Protein AF-A0AAV0Z8S4-F1 (afdb_monomer)

Mean predicted aligned error: 21.55 Å

InterPro domains:
  IPR044759 RF2-like transcription factor, bZIP domain [cd14703] (68-116)
  IPR044797 Uncharacterized protein At4g06598-like [PTHR46835] (4-181)

Sequence (223 aa):
MSGAPSCKDSVAFQRSGSPTPCTLYEADRILPTAKENHDSVESVLQDTRSSFERKDGLHAKSYASEIDTKRAKQQFAQRSKVCKLQYIAELERNVQSLQAEGSEVSAELEFLNQQNLILSMENKELKQHLESLAQEQLIKYLEQEVLEREIGRLRCMYQQQAPMTQQSKLPPRQQLMPQIQFQPAQLQQQMSLQQQPNRLQQITQSQVSHRNTEKRNFEILRL

pLDDT: mean 71.47, std 25.07, range [28.7, 98.88]

Foldseek 3Di:
DDDDDDDDDDDDDDDPDDDDDDDDDDDDDDDDDDDDDDDDDDDDDDDDDDDDDDDDPVVVVVVVVVVVVVVVVVVVVVVVVVVVVVVVVVVVVVVVVVVVVVVVVVVVVVVVVVVVVVVVVVVVVVVVVVVVVVVVVVVVVVVVVVVVVVVVVVVVVVVVVPPDDDDDDDDDDPPPDPCPPPPPCVVVVVVVVVCVVVVVVVVVVVVVVVVVVVVVVVVVVVD

Secondary structure (DSSP, 8-state):
----------------PPPPPP--------PPPP--------------------TTSHHHHHHHHHHHHHHHHHHHHHHHHHHHHHHHHHHHHHHHHHHHHHHHHHHHHHHHHHHHHHHHHHHHHHHHHHHHHHHHHHHHHHHHHHHHHHHHHHHHHHHHTSSS--------------------HHHHHHHHHHHHHHHHHHHHHHHHHHHHHHHHHHHHTT-

Solvent-accessible surface area (backbone atoms only — not comparable to full-atom values): 14252 Å² total; per-residue (Å²): 135,88,79,87,88,83,89,83,89,87,78,86,80,84,76,90,75,83,81,81,81,82,81,83,80,88,81,86,84,84,82,88,79,87,84,82,89,82,90,80,88,82,89,80,92,79,88,80,87,86,77,94,79,81,93,78,66,62,66,64,56,52,53,53,51,53,51,50,53,51,50,51,54,50,51,50,54,50,49,54,51,52,53,52,51,51,51,50,53,50,50,54,51,52,51,52,49,53,51,51,52,52,51,51,54,50,53,53,50,53,53,51,49,53,52,49,52,50,53,53,50,52,52,48,51,53,50,51,52,52,51,52,51,53,51,52,51,51,50,53,50,54,51,48,56,51,51,54,50,50,52,53,52,52,54,52,52,55,62,68,62,65,86,77,77,87,88,76,95,74,79,90,74,79,77,77,66,80,76,76,75,75,68,58,66,62,60,60,50,51,54,52,62,67,45,46,65,58,52,54,50,52,52,51,52,51,51,55,51,50,54,51,51,52,52,50,53,55,56,61,75,73,112

Radius of gyration: 50.31 Å; Cα contacts (8 Å, |Δi|>4): 0; chains: 1; bounding box: 84×46×165 Å

Organism: Vicia faba (NCBI:txid3906)

Structure (mmCIF, N/CA/C/O backbone):
data_AF-A0AAV0Z8S4-F1
#
_entry.id   AF-A0AAV0Z8S4-F1
#
loop_
_atom_site.group_PDB
_atom_site.id
_atom_site.type_symbol
_atom_site.label_atom_id
_atom_site.label_alt_id
_atom_site.label_comp_id
_atom_site.label_asym_id
_atom_site.label_entity_id
_atom_site.label_seq_id
_atom_site.pdbx_PDB_ins_code
_atom_site.Cartn_x
_atom_site.Cartn_y
_atom_site.Cartn_z
_atom_site.occupancy
_atom_site.B_iso_or_equiv
_atom_site.auth_seq_id
_atom_site.auth_comp_id
_atom_site.auth_asym_id
_atom_site.auth_atom_id
_atom_site.pdbx_PDB_model_num
ATOM 1 N N . MET A 1 1 ? -31.988 -25.438 11.049 1.00 39.75 1 MET A N 1
ATOM 2 C CA . MET A 1 1 ? -31.636 -26.137 9.796 1.00 39.75 1 MET A CA 1
ATOM 3 C C . MET A 1 1 ? -31.881 -25.158 8.661 1.00 39.75 1 MET A C 1
ATOM 5 O O . MET A 1 1 ? -33.017 -24.752 8.491 1.00 39.75 1 MET A O 1
ATOM 9 N N . SER A 1 2 ? -30.801 -24.561 8.146 1.00 39.81 2 SER A N 1
ATOM 10 C CA . SER A 1 2 ? -30.386 -24.656 6.725 1.00 39.81 2 SER A CA 1
ATOM 11 C C . SER A 1 2 ? -31.070 -23.580 5.870 1.00 39.81 2 SER A C 1
ATOM 13 O O . SER A 1 2 ? -32.281 -23.469 5.912 1.00 39.81 2 SER A O 1
ATOM 15 N N . GLY A 1 3 ? -30.424 -22.736 5.075 1.00 38.09 3 GLY A N 1
ATOM 16 C CA . GLY A 1 3 ? -29.037 -22.525 4.674 1.00 38.09 3 GLY A CA 1
ATOM 17 C C . GLY A 1 3 ? -29.012 -21.238 3.824 1.00 38.09 3 GLY A C 1
ATOM 18 O O . GLY A 1 3 ? -30.065 -20.713 3.466 1.00 38.09 3 GLY A O 1
ATOM 19 N N . ALA A 1 4 ? -27.820 -20.703 3.574 1.00 49.12 4 ALA A N 1
ATOM 20 C CA . ALA A 1 4 ? -27.577 -19.411 2.926 1.00 49.12 4 ALA A CA 1
ATOM 21 C C . ALA A 1 4 ? -27.666 -19.481 1.361 1.00 49.12 4 ALA A C 1
ATOM 23 O O . ALA A 1 4 ? -28.342 -20.372 0.852 1.00 49.12 4 ALA A O 1
ATOM 24 N N . PRO A 1 5 ? -27.086 -18.546 0.571 1.00 53.84 5 PRO A N 1
ATOM 25 C CA . PRO A 1 5 ? -27.799 -17.657 -0.354 1.00 53.84 5 PRO A CA 1
ATOM 26 C C . PRO A 1 5 ? -27.495 -17.939 -1.846 1.00 53.84 5 PRO A C 1
ATOM 28 O O . PRO A 1 5 ? -26.597 -18.708 -2.174 1.00 53.84 5 PRO A O 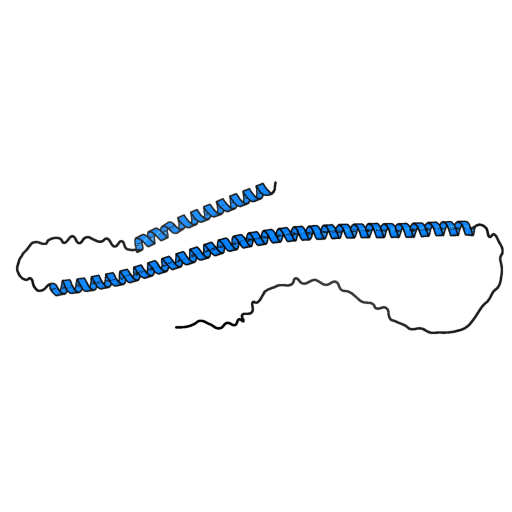1
ATOM 31 N N . SER A 1 6 ? -28.202 -17.277 -2.773 1.00 45.62 6 SER A N 1
ATOM 32 C CA . SER A 1 6 ? -27.863 -17.294 -4.207 1.00 45.62 6 SER A CA 1
ATOM 33 C C . SER A 1 6 ? -27.429 -15.911 -4.683 1.00 45.62 6 SER A C 1
ATOM 35 O O . SER A 1 6 ? -28.200 -14.955 -4.651 1.00 45.62 6 SER A O 1
ATOM 37 N N . CYS A 1 7 ? -26.186 -15.853 -5.157 1.00 41.75 7 CYS A N 1
ATOM 38 C CA . CYS A 1 7 ? -25.555 -14.757 -5.877 1.00 41.75 7 CYS A CA 1
ATOM 39 C C . CYS A 1 7 ? -26.370 -14.294 -7.095 1.00 41.75 7 CYS A C 1
ATOM 41 O O . CYS A 1 7 ? -26.988 -15.124 -7.771 1.00 41.75 7 CYS A O 1
ATOM 43 N N . LYS A 1 8 ? -26.257 -13.001 -7.431 1.00 50.78 8 LYS A N 1
ATOM 44 C CA . LYS A 1 8 ? -25.730 -12.519 -8.724 1.00 50.78 8 LYS A CA 1
ATOM 45 C C . LYS A 1 8 ? -25.608 -10.992 -8.738 1.00 50.78 8 LYS A C 1
ATOM 47 O O . LYS A 1 8 ? -26.534 -10.270 -8.384 1.00 50.78 8 LYS A O 1
ATOM 52 N N . ASP A 1 9 ? -24.424 -10.561 -9.146 1.00 38.75 9 ASP A N 1
ATOM 53 C CA . ASP A 1 9 ? -23.929 -9.196 -9.249 1.00 38.75 9 ASP A CA 1
ATOM 54 C C . ASP A 1 9 ? -24.626 -8.360 -10.329 1.00 38.75 9 ASP A C 1
ATOM 56 O O . ASP A 1 9 ? -24.933 -8.858 -11.413 1.00 38.75 9 ASP A O 1
ATOM 60 N N . SER A 1 10 ? -24.769 -7.058 -10.071 1.00 41.25 10 SER A N 1
ATOM 61 C CA . SER A 1 10 ? -24.616 -5.992 -11.074 1.00 41.25 10 SER A CA 1
ATOM 62 C C . SER A 1 10 ? -24.633 -4.633 -10.379 1.00 41.25 10 SER A C 1
ATOM 64 O O . SER A 1 10 ? -25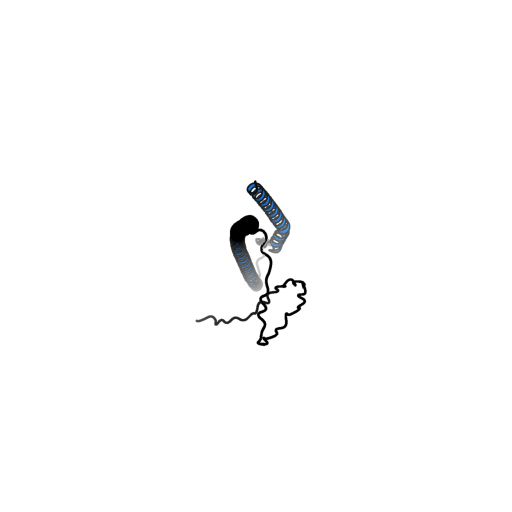.687 -4.039 -10.173 1.00 41.25 10 SER A O 1
ATOM 66 N N . VAL A 1 11 ? -23.452 -4.118 -10.033 1.00 40.97 11 VAL A N 1
ATOM 67 C CA . VAL A 1 11 ? -23.265 -2.685 -9.783 1.00 40.97 11 VAL A CA 1
ATOM 68 C C . VAL A 1 11 ? -22.114 -2.224 -10.662 1.00 40.97 11 VAL A C 1
ATOM 70 O O . VAL A 1 11 ? -20.961 -2.606 -10.478 1.00 40.97 11 VAL A O 1
ATOM 73 N N . ALA A 1 12 ? -22.471 -1.442 -11.676 1.00 41.62 12 ALA A N 1
ATOM 74 C CA . ALA A 1 12 ? -21.551 -0.795 -12.587 1.00 41.62 12 ALA A CA 1
ATOM 75 C C . ALA A 1 12 ? -20.700 0.231 -11.825 1.00 41.62 12 ALA A C 1
ATOM 77 O O . ALA A 1 12 ? -21.221 1.197 -11.269 1.00 41.62 12 ALA A O 1
ATOM 78 N N . PHE A 1 13 ? -19.382 0.040 -11.826 1.00 40.06 13 PHE A N 1
ATOM 79 C CA . PHE A 1 13 ? -18.440 1.077 -11.425 1.00 40.06 13 PHE A CA 1
ATOM 80 C C . PHE A 1 13 ? -18.278 2.079 -12.572 1.00 40.06 13 PHE A C 1
ATOM 82 O O . PHE A 1 13 ? -17.728 1.754 -13.625 1.00 40.06 13 PHE A O 1
ATOM 89 N N . GLN A 1 14 ? -18.732 3.315 -12.356 1.00 40.50 14 GLN A N 1
ATOM 90 C CA . GLN A 1 14 ? -18.302 4.458 -13.156 1.00 40.50 14 GLN A CA 1
ATOM 91 C C . GLN A 1 14 ? -16.820 4.716 -12.865 1.00 40.50 14 GLN A C 1
ATOM 93 O O . GLN A 1 14 ? -16.444 5.167 -11.786 1.00 40.50 14 GLN A O 1
ATOM 98 N N . ARG A 1 15 ? -15.973 4.394 -13.841 1.00 36.88 15 ARG A N 1
ATOM 99 C CA . ARG A 1 15 ? -14.561 4.772 -13.882 1.00 36.88 15 ARG A CA 1
ATOM 100 C C . ARG A 1 15 ? -14.478 6.132 -14.577 1.00 36.88 15 ARG A C 1
ATOM 102 O O . ARG A 1 15 ? -14.657 6.218 -15.789 1.00 36.88 15 ARG A O 1
ATOM 109 N N . SER A 1 16 ? -14.223 7.195 -13.824 1.00 37.53 16 SER A N 1
ATOM 110 C CA . SER A 1 16 ? -13.867 8.501 -14.380 1.00 37.53 16 SER A CA 1
ATOM 111 C C . SER A 1 16 ? -12.427 8.449 -14.901 1.00 37.53 16 SER A C 1
ATOM 113 O O . SER A 1 16 ? -11.480 8.688 -14.156 1.00 37.53 16 SER A O 1
ATOM 115 N N . GLY A 1 17 ? -12.259 8.081 -16.169 1.00 37.44 17 GLY A N 1
ATOM 116 C CA . GLY A 1 17 ? -11.034 8.329 -16.925 1.00 37.44 17 GLY A CA 1
ATOM 117 C C . GLY A 1 17 ? -11.243 9.555 -17.805 1.00 37.44 17 GLY A C 1
ATOM 118 O O . GLY A 1 17 ? -12.125 9.536 -18.659 1.00 37.44 17 GLY A O 1
ATOM 119 N N . SER A 1 18 ? -10.468 10.622 -17.595 1.00 42.97 18 SER A N 1
ATOM 120 C CA . SER A 1 18 ? -10.418 11.745 -18.534 1.00 42.97 18 SER A CA 1
ATOM 121 C C . SER A 1 18 ? -9.334 11.481 -19.584 1.00 42.97 18 SER A C 1
ATOM 123 O O . SER A 1 18 ? -8.173 11.310 -19.203 1.00 42.97 18 SER A O 1
ATOM 125 N N . PRO A 1 19 ? -9.661 11.479 -20.884 1.00 43.88 19 PRO A N 1
ATOM 126 C CA . PRO A 1 19 ? -8.670 11.501 -21.946 1.00 43.88 19 PRO A CA 1
ATOM 127 C C . PRO A 1 19 ? -8.222 12.943 -22.208 1.00 43.88 19 PRO A C 1
ATOM 129 O O . PRO A 1 19 ? -9.042 13.839 -22.408 1.00 43.88 19 PRO A O 1
ATOM 132 N N . THR A 1 20 ? -6.911 13.165 -22.222 1.00 46.06 20 THR A N 1
ATOM 133 C CA . THR A 1 20 ? -6.291 14.409 -22.692 1.00 46.06 20 THR A CA 1
ATOM 134 C C . THR A 1 20 ? -6.599 14.596 -24.187 1.00 46.06 20 THR A C 1
ATOM 136 O O . THR A 1 20 ? -6.419 13.645 -24.951 1.00 46.06 20 THR A O 1
ATOM 139 N N . PRO A 1 21 ? -7.046 15.778 -24.649 1.00 38.59 21 PRO A N 1
ATOM 140 C CA . PRO A 1 21 ? -7.320 15.999 -26.061 1.00 38.59 21 PRO A CA 1
ATOM 141 C C . PRO A 1 21 ? -6.020 16.292 -26.814 1.00 38.59 21 PRO A C 1
ATOM 143 O O . PRO A 1 21 ? -5.339 17.281 -26.550 1.00 38.59 21 PRO A O 1
ATOM 146 N N . CYS A 1 22 ? -5.689 15.436 -27.780 1.00 30.72 22 CYS A N 1
ATOM 147 C CA . CYS A 1 22 ? -4.688 15.725 -28.799 1.00 30.72 22 CYS A CA 1
ATOM 148 C C . CYS A 1 22 ? -5.192 16.862 -29.698 1.00 30.72 22 CYS A C 1
ATOM 150 O O . CYS A 1 22 ? -6.186 16.709 -30.408 1.00 30.72 22 CYS A O 1
ATOM 152 N N . THR A 1 23 ? -4.498 17.997 -29.694 1.00 34.91 23 THR A N 1
ATOM 153 C CA . THR A 1 23 ? -4.744 19.097 -30.630 1.00 34.91 23 THR A CA 1
ATOM 154 C C . THR A 1 23 ? -4.008 18.848 -31.948 1.00 34.91 23 THR A C 1
ATOM 156 O O . THR A 1 23 ? -2.787 18.952 -32.019 1.00 34.91 23 THR A O 1
ATOM 159 N N . LEU A 1 24 ? -4.796 18.474 -32.958 1.00 33.00 24 LEU A N 1
ATOM 160 C CA . LEU A 1 24 ? -4.876 19.074 -34.295 1.00 33.00 24 LEU A CA 1
ATOM 161 C C . LEU A 1 24 ? -3.560 19.562 -34.945 1.00 33.00 24 LEU A C 1
ATOM 163 O O . LEU A 1 24 ? -3.121 20.686 -34.716 1.00 33.00 24 LEU A O 1
ATOM 167 N N . TYR A 1 25 ? -3.022 18.770 -35.872 1.00 39.59 25 TYR A N 1
ATOM 168 C CA . TYR A 1 25 ? -2.354 19.300 -37.062 1.00 39.59 25 TYR A CA 1
ATOM 169 C C . TYR A 1 25 ? -3.144 18.827 -38.285 1.00 39.59 25 TYR A C 1
ATOM 171 O O . TYR A 1 25 ? -3.353 17.630 -38.487 1.00 39.59 25 TYR A O 1
ATOM 179 N N . GLU A 1 26 ? -3.664 19.793 -39.040 1.00 32.16 26 GLU A N 1
ATOM 180 C CA . GLU A 1 26 ? -4.400 19.576 -40.280 1.00 32.16 26 GLU A CA 1
ATOM 181 C C . GLU A 1 26 ? -3.500 18.914 -41.326 1.00 32.16 26 GLU A C 1
ATOM 183 O O . GLU A 1 26 ? -2.396 19.373 -41.616 1.00 32.16 26 GLU A O 1
ATOM 188 N N . ALA A 1 27 ? -4.003 17.830 -41.909 1.00 34.12 27 ALA A N 1
ATOM 189 C CA . ALA A 1 27 ? -3.527 17.313 -43.176 1.00 34.12 27 ALA A CA 1
ATOM 190 C C . ALA A 1 27 ? -4.423 17.894 -44.269 1.00 34.12 27 ALA A C 1
ATOM 192 O O . ALA A 1 27 ? -5.561 17.446 -44.424 1.00 34.12 27 ALA A O 1
ATOM 193 N N . ASP A 1 28 ? -3.903 18.857 -45.026 1.00 31.80 28 ASP A N 1
ATOM 194 C CA . ASP A 1 28 ? -4.552 19.293 -46.252 1.00 31.80 28 ASP A CA 1
ATOM 195 C C . ASP A 1 28 ? -4.063 18.438 -47.426 1.00 31.80 28 ASP A C 1
ATOM 197 O O . ASP A 1 28 ? -2.868 18.277 -47.693 1.00 31.80 28 ASP A O 1
ATOM 201 N N . ARG A 1 29 ? -5.039 17.807 -48.074 1.00 33.72 29 ARG A N 1
ATOM 202 C CA . ARG A 1 29 ? -4.893 16.911 -49.218 1.00 33.72 29 ARG A CA 1
ATOM 203 C C . ARG A 1 29 ? -4.728 17.739 -50.487 1.00 33.72 29 ARG A C 1
ATOM 205 O O . ARG A 1 29 ? -5.585 18.569 -50.753 1.00 33.72 29 ARG A O 1
ATOM 212 N N . ILE A 1 30 ? -3.811 17.350 -51.376 1.00 42.28 30 ILE A N 1
ATOM 213 C CA . ILE A 1 30 ? -4.112 17.335 -52.819 1.00 42.28 30 ILE A CA 1
ATOM 214 C C . ILE A 1 30 ? -3.658 15.994 -53.419 1.00 42.28 30 ILE A C 1
ATOM 216 O O . ILE A 1 30 ? -2.512 15.573 -53.291 1.00 42.28 30 ILE A O 1
ATOM 220 N N . LEU A 1 31 ? -4.629 15.321 -54.038 1.00 34.94 31 LEU A N 1
ATOM 221 C CA . LEU A 1 31 ? -4.574 14.049 -54.765 1.00 34.94 31 LEU A CA 1
ATOM 222 C C . LEU A 1 31 ? -3.809 14.179 -56.103 1.00 34.94 31 LEU A C 1
ATOM 224 O O . LEU A 1 31 ? -4.031 15.162 -56.810 1.00 34.94 31 LEU A O 1
ATOM 228 N N . PRO A 1 32 ? -3.068 13.154 -56.564 1.00 33.28 32 PRO A N 1
ATOM 229 C CA . PRO A 1 32 ? -2.774 12.968 -57.982 1.00 33.28 32 PRO A CA 1
ATOM 230 C C . PRO A 1 32 ? -3.927 12.217 -58.662 1.00 33.28 32 PRO A C 1
ATOM 232 O O . PRO A 1 32 ? -4.280 11.097 -58.294 1.00 33.28 32 PRO A O 1
ATOM 235 N N . THR A 1 33 ? -4.514 12.862 -59.665 1.00 33.09 33 THR A N 1
ATOM 236 C CA . THR A 1 33 ? -5.550 12.328 -60.556 1.00 33.09 33 THR A CA 1
ATOM 237 C C . THR A 1 33 ? -4.922 11.394 -61.592 1.00 33.09 33 THR A C 1
ATOM 239 O O . THR A 1 33 ? -3.973 11.766 -62.279 1.00 33.09 33 THR A O 1
ATOM 242 N N . ALA A 1 34 ? -5.500 10.202 -61.723 1.00 38.59 34 ALA A N 1
ATOM 243 C CA . ALA A 1 34 ? -5.284 9.259 -62.811 1.00 38.59 34 ALA A CA 1
ATOM 244 C C . ALA A 1 34 ? -5.558 9.898 -64.180 1.00 38.59 34 ALA A C 1
ATOM 246 O O . ALA A 1 34 ? -6.548 10.615 -64.293 1.00 38.59 34 ALA A O 1
ATOM 247 N N . LYS A 1 35 ? -4.770 9.560 -65.213 1.00 39.72 35 LYS A N 1
ATOM 248 C CA . LYS A 1 35 ? -5.288 9.320 -66.570 1.00 39.72 35 LYS A CA 1
ATOM 249 C C . LYS A 1 35 ? -4.459 8.287 -67.336 1.00 39.72 35 LYS A C 1
ATOM 251 O O . LYS A 1 35 ? -3.235 8.260 -67.308 1.00 39.72 35 LYS A O 1
ATOM 256 N N . GLU A 1 36 ? -5.262 7.438 -67.948 1.00 31.38 36 GLU A N 1
ATOM 257 C CA . GLU A 1 36 ? -5.091 6.284 -68.810 1.00 31.38 36 GLU A CA 1
ATOM 258 C C . GLU A 1 36 ? -4.429 6.592 -70.164 1.00 31.38 36 GLU A C 1
ATOM 260 O O . GLU A 1 36 ? -4.356 7.737 -70.608 1.00 31.38 36 GLU A O 1
ATOM 265 N N . ASN A 1 37 ? -3.939 5.515 -70.778 1.00 36.47 37 ASN A N 1
ATOM 266 C CA . ASN A 1 37 ? -3.184 5.425 -72.023 1.00 36.47 37 ASN A CA 1
ATOM 267 C C . ASN A 1 37 ? -3.897 6.026 -73.246 1.00 36.47 37 ASN A C 1
ATOM 269 O O . ASN A 1 37 ? -5.106 5.883 -73.393 1.00 36.47 37 ASN A O 1
ATOM 273 N N . HIS A 1 38 ? -3.110 6.536 -74.197 1.00 36.53 38 HIS A N 1
ATOM 274 C CA . HIS A 1 38 ? -3.472 6.516 -75.613 1.00 36.53 38 HIS A CA 1
ATOM 275 C C . HIS A 1 38 ? -2.279 6.067 -76.463 1.00 36.53 38 HIS A C 1
ATOM 277 O O . HIS A 1 38 ? -1.193 6.641 -76.416 1.00 36.53 38 HIS A O 1
ATOM 283 N N . ASP A 1 39 ? -2.543 4.997 -77.203 1.00 33.66 39 ASP A N 1
ATOM 284 C CA . ASP A 1 39 ? -1.812 4.453 -78.338 1.00 33.66 39 ASP A CA 1
ATOM 285 C C . ASP A 1 39 ? -1.856 5.437 -79.524 1.00 33.66 39 ASP A C 1
ATOM 287 O O . ASP A 1 39 ? -2.912 6.009 -79.802 1.00 33.66 39 ASP A O 1
ATOM 291 N N . SER A 1 40 ? -0.727 5.641 -80.210 1.00 36.97 40 SER A N 1
ATOM 292 C CA . SER A 1 40 ? -0.702 6.108 -81.603 1.00 36.97 40 SER A CA 1
ATOM 293 C C . SER A 1 40 ? 0.665 5.844 -82.236 1.00 36.97 40 SER A C 1
ATOM 295 O O . SER A 1 40 ? 1.654 6.537 -82.004 1.00 36.97 40 SER A O 1
ATOM 297 N N . VAL A 1 41 ? 0.655 4.802 -83.053 1.00 37.47 41 VAL A N 1
ATOM 298 C CA . VAL A 1 41 ? 1.499 4.483 -84.207 1.00 37.47 41 VAL A CA 1
ATOM 299 C C . VAL A 1 41 ? 2.086 5.668 -85.004 1.00 37.47 41 VAL A C 1
ATOM 301 O O . VAL A 1 41 ? 1.415 6.660 -85.272 1.00 37.47 41 VAL A O 1
ATOM 304 N N . GLU A 1 42 ? 3.313 5.407 -85.484 1.00 32.22 42 GLU A N 1
ATOM 305 C CA . GLU A 1 42 ? 3.856 5.682 -86.831 1.00 32.22 42 GLU A CA 1
ATOM 306 C C . GLU A 1 42 ? 4.948 6.758 -87.022 1.00 32.22 42 GLU A C 1
ATOM 308 O O . GLU A 1 42 ? 4.694 7.956 -87.051 1.00 32.22 42 GLU A O 1
ATOM 313 N N . SER A 1 43 ? 6.142 6.242 -87.369 1.00 36.53 43 SER A N 1
ATOM 314 C CA . SER A 1 43 ? 7.218 6.837 -88.191 1.00 36.53 43 SER A CA 1
ATOM 315 C C . SER A 1 43 ? 7.950 8.058 -87.595 1.00 36.53 43 SER A C 1
ATOM 317 O O . SER A 1 43 ? 7.364 8.943 -87.001 1.00 36.53 43 SER A O 1
ATOM 319 N N . VAL A 1 44 ? 9.275 8.190 -87.657 1.00 28.70 44 VAL A N 1
ATOM 320 C CA . VAL A 1 44 ? 10.098 8.246 -88.867 1.00 28.70 44 VAL A CA 1
ATOM 321 C C . VAL A 1 44 ? 11.555 7.965 -88.473 1.00 28.70 44 VAL A C 1
ATOM 323 O O . VAL A 1 44 ? 12.140 8.661 -87.645 1.00 28.70 44 VAL A O 1
ATOM 326 N N . LEU A 1 45 ? 12.155 6.956 -89.106 1.00 45.34 45 LEU A N 1
ATOM 327 C CA . LEU A 1 45 ? 13.603 6.855 -89.265 1.00 45.34 45 LEU A CA 1
ATOM 328 C C . LEU A 1 45 ? 14.057 7.965 -90.219 1.00 45.34 45 LEU A C 1
ATOM 330 O O . LEU A 1 45 ? 13.650 7.960 -91.379 1.00 45.34 45 LEU A O 1
ATOM 334 N N . GLN A 1 46 ? 14.928 8.865 -89.763 1.00 40.19 46 GLN A N 1
ATOM 335 C CA . GLN A 1 46 ? 15.796 9.640 -90.649 1.00 40.19 46 GLN A CA 1
ATOM 336 C C . GLN A 1 46 ? 17.228 9.614 -90.124 1.00 40.19 46 GLN A C 1
ATOM 338 O O . GLN A 1 46 ? 17.617 10.285 -89.172 1.00 40.19 46 GLN A O 1
ATOM 343 N N . ASP A 1 47 ? 17.981 8.753 -90.788 1.00 37.53 47 ASP A N 1
ATOM 344 C CA . ASP A 1 47 ? 19.418 8.608 -90.770 1.00 37.53 47 ASP A CA 1
ATOM 345 C C . ASP A 1 47 ? 20.006 9.667 -91.719 1.00 37.53 47 ASP A C 1
ATOM 347 O O . ASP A 1 47 ? 19.694 9.647 -92.909 1.00 37.53 47 ASP A O 1
ATOM 351 N N . THR A 1 48 ? 20.815 10.622 -91.240 1.00 38.56 48 THR A N 1
ATOM 352 C CA . THR A 1 48 ? 21.765 11.365 -92.100 1.00 38.56 48 THR A CA 1
ATOM 353 C C . THR A 1 48 ? 22.922 11.998 -91.305 1.00 38.56 48 THR A C 1
ATOM 355 O O . THR A 1 48 ? 22.900 13.161 -90.932 1.00 38.56 48 THR A O 1
ATOM 358 N N . ARG A 1 49 ? 23.968 11.191 -91.102 1.00 38.97 49 ARG A N 1
ATOM 359 C CA . ARG A 1 49 ? 25.375 11.442 -91.491 1.00 38.97 49 ARG A CA 1
ATOM 360 C C . ARG A 1 49 ? 26.154 12.693 -91.001 1.00 38.97 49 ARG A C 1
ATOM 362 O O . ARG A 1 49 ? 25.801 13.845 -91.213 1.00 38.97 49 ARG A O 1
ATOM 369 N N . SER A 1 50 ? 27.407 12.375 -90.648 1.00 31.02 50 SER A N 1
ATOM 370 C CA . SER A 1 50 ? 28.589 13.214 -90.365 1.00 31.02 50 SER A CA 1
ATOM 371 C C . SER A 1 50 ? 28.663 13.700 -88.910 1.00 31.02 50 SER A C 1
ATOM 373 O O . SER A 1 50 ? 27.688 14.167 -88.352 1.00 31.02 50 SER A O 1
ATOM 375 N N . SER A 1 51 ? 29.769 13.540 -88.191 1.00 39.22 51 SER A N 1
ATO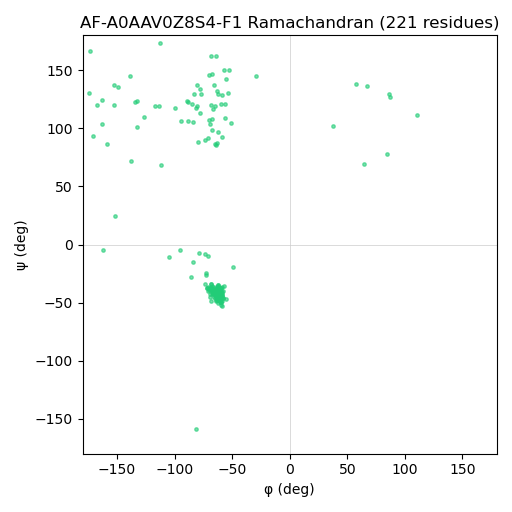M 376 C CA . SER A 1 51 ? 31.139 13.725 -88.650 1.00 39.22 51 SER A CA 1
ATOM 377 C C . SER A 1 51 ? 32.119 12.856 -87.851 1.00 39.22 51 SER A C 1
ATOM 379 O O . SER A 1 51 ? 32.030 12.748 -86.628 1.00 39.22 51 SER A O 1
ATOM 381 N N . PHE A 1 52 ? 33.058 12.232 -88.562 1.00 50.06 52 PHE A N 1
ATOM 382 C CA . PHE A 1 52 ? 34.265 11.643 -87.996 1.00 50.06 52 PHE A CA 1
ATOM 383 C C . PHE A 1 52 ? 35.182 12.773 -87.526 1.00 50.06 52 PHE A C 1
ATOM 385 O O . PHE A 1 52 ? 35.813 13.377 -88.377 1.00 50.06 52 PHE A O 1
ATOM 392 N N . GLU A 1 53 ? 35.327 13.000 -86.217 1.00 41.72 53 GLU A N 1
ATOM 393 C CA . GLU A 1 53 ? 36.558 13.556 -85.634 1.00 41.72 53 GLU A CA 1
ATOM 394 C C . GLU A 1 53 ? 36.741 13.101 -84.168 1.00 41.72 53 GLU A C 1
ATOM 396 O O . GLU A 1 53 ? 35.933 13.379 -83.287 1.00 41.72 53 GLU A O 1
ATOM 401 N N . ARG A 1 54 ? 37.864 12.406 -83.928 1.00 50.09 54 ARG A N 1
ATOM 402 C CA . ARG A 1 54 ? 38.541 12.137 -82.639 1.00 50.09 54 ARG A CA 1
ATOM 403 C C . ARG A 1 54 ? 37.797 11.292 -81.592 1.00 50.09 54 ARG A C 1
ATOM 405 O O . ARG A 1 54 ? 37.493 11.703 -80.473 1.00 50.09 54 ARG A O 1
ATOM 412 N N . LYS A 1 55 ? 37.656 10.015 -81.940 1.00 58.22 55 LYS A N 1
ATOM 413 C CA . LYS A 1 55 ? 37.405 8.885 -81.041 1.00 58.22 55 LYS A CA 1
ATOM 414 C C . LYS A 1 55 ? 38.720 8.465 -80.376 1.00 58.22 55 LYS A C 1
ATOM 416 O O . LYS A 1 55 ? 39.388 7.631 -80.944 1.00 58.22 55 LYS A O 1
ATOM 421 N N . ASP A 1 56 ? 39.072 9.066 -79.236 1.00 49.44 56 ASP A N 1
ATOM 422 C CA . ASP A 1 56 ? 40.048 8.506 -78.262 1.00 49.44 56 ASP A CA 1
ATOM 423 C C . ASP A 1 56 ? 39.969 9.144 -76.847 1.00 49.44 56 ASP A C 1
ATOM 425 O O . ASP A 1 56 ? 40.608 8.674 -75.911 1.00 49.44 56 ASP A O 1
ATOM 429 N N . GLY A 1 57 ? 39.138 10.179 -76.619 1.00 52.25 57 GLY A N 1
ATOM 430 C CA . GLY A 1 57 ? 39.032 10.864 -75.311 1.00 52.25 57 GLY A CA 1
ATOM 431 C C . GLY A 1 57 ? 37.791 10.557 -74.450 1.00 52.25 57 GLY A C 1
ATOM 432 O O . GLY A 1 57 ? 37.734 10.968 -73.291 1.00 52.25 57 GLY A O 1
ATOM 433 N N . LEU A 1 58 ? 36.774 9.870 -74.986 1.00 55.53 58 LEU A N 1
ATOM 434 C CA . LEU A 1 58 ? 35.483 9.655 -74.298 1.00 55.53 58 LEU A CA 1
ATOM 435 C C . LEU A 1 58 ? 35.483 8.431 -73.371 1.00 55.53 58 LEU A C 1
ATOM 437 O O . LEU A 1 58 ? 34.784 8.417 -72.359 1.00 55.53 58 LEU A O 1
ATOM 441 N N . HIS A 1 59 ? 36.308 7.429 -73.674 1.00 54.78 59 HIS A N 1
ATOM 442 C CA . HIS A 1 59 ? 36.381 6.194 -72.897 1.00 54.78 59 HIS A CA 1
ATOM 443 C C . HIS A 1 59 ? 36.983 6.428 -71.500 1.00 54.78 59 HIS A C 1
ATOM 445 O O . HIS A 1 59 ? 36.495 5.871 -70.518 1.00 54.78 59 HIS A O 1
ATOM 451 N N . ALA A 1 60 ? 37.985 7.306 -71.385 1.00 58.22 60 ALA A N 1
ATOM 452 C CA . ALA A 1 60 ? 38.583 7.666 -70.099 1.00 58.22 60 ALA A CA 1
ATOM 453 C C . ALA A 1 60 ? 37.617 8.477 -69.209 1.00 58.22 60 ALA A C 1
ATOM 455 O O . ALA A 1 60 ? 37.539 8.234 -68.006 1.00 58.22 60 ALA A O 1
ATOM 456 N N . LYS A 1 61 ? 36.826 9.391 -69.797 1.00 60.84 61 LYS A N 1
ATOM 457 C CA . LYS A 1 61 ? 35.823 10.198 -69.071 1.00 60.84 61 LYS A CA 1
ATOM 458 C C . LYS A 1 61 ? 34.609 9.371 -68.623 1.00 60.84 61 LYS A C 1
ATOM 460 O O . LYS A 1 61 ? 34.125 9.565 -67.512 1.00 60.84 61 LYS A O 1
ATOM 465 N N . SER A 1 62 ? 34.156 8.418 -69.444 1.00 65.94 62 SER A N 1
ATOM 466 C CA . SER A 1 62 ? 33.071 7.491 -69.087 1.00 65.94 62 SER A CA 1
ATOM 467 C C . SER A 1 62 ? 33.478 6.532 -67.966 1.00 65.94 62 SER A C 1
ATOM 469 O O . SER A 1 62 ? 32.709 6.321 -67.034 1.00 65.94 62 SER A O 1
ATOM 471 N N . TYR A 1 63 ? 34.695 5.981 -68.018 1.00 70.12 63 TYR A N 1
ATOM 472 C CA . TYR A 1 63 ? 35.181 5.044 -67.001 1.00 70.12 63 TYR A CA 1
ATOM 473 C C . TYR A 1 63 ? 35.432 5.736 -65.651 1.00 70.12 63 TYR A C 1
ATOM 475 O O . TYR A 1 63 ? 35.096 5.189 -64.604 1.00 70.12 63 TYR A O 1
ATOM 483 N N . ALA A 1 64 ? 35.939 6.975 -65.664 1.00 73.19 64 ALA A N 1
ATOM 484 C CA . ALA A 1 64 ? 36.059 7.798 -64.459 1.00 73.19 64 ALA A CA 1
ATOM 485 C C . ALA A 1 64 ? 34.685 8.097 -63.823 1.00 73.19 64 ALA A C 1
ATOM 487 O O . ALA A 1 64 ? 34.500 7.872 -62.629 1.00 73.19 64 ALA A O 1
ATOM 488 N N . SER A 1 65 ? 33.691 8.494 -64.628 1.00 77.56 65 SER A N 1
ATOM 489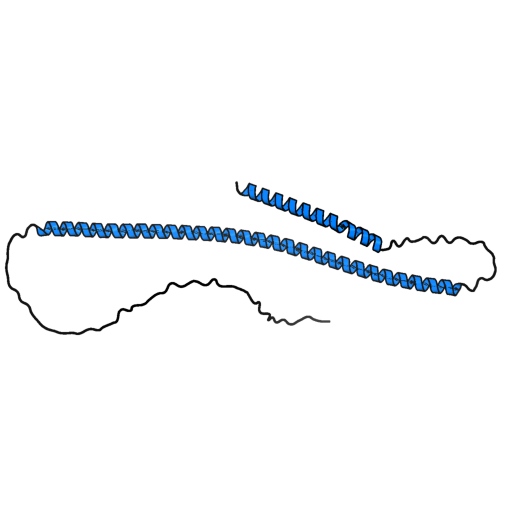 C CA . SER A 1 65 ? 32.315 8.720 -64.155 1.00 77.56 65 SER A CA 1
ATOM 490 C C . SER A 1 65 ? 31.658 7.444 -63.598 1.00 77.56 65 SER A C 1
ATOM 492 O O . SER A 1 65 ? 30.946 7.476 -62.591 1.00 77.56 65 SER A O 1
ATOM 494 N N . GLU A 1 66 ? 31.933 6.283 -64.196 1.00 78.12 66 GLU A N 1
ATOM 495 C CA . GLU A 1 66 ? 31.441 4.995 -63.701 1.00 78.12 66 GLU A CA 1
ATOM 496 C C . GLU A 1 66 ? 32.071 4.607 -62.348 1.00 78.12 66 GLU A C 1
ATOM 498 O O . GLU A 1 66 ? 31.402 4.054 -61.472 1.00 78.12 66 GLU A O 1
ATOM 503 N N . ILE A 1 67 ? 33.347 4.934 -62.131 1.00 85.31 67 ILE A N 1
ATOM 504 C CA . ILE A 1 67 ? 34.020 4.741 -60.838 1.00 85.31 67 ILE A CA 1
ATOM 505 C C . ILE A 1 67 ? 33.418 5.667 -59.771 1.00 85.31 67 ILE A C 1
ATOM 507 O O . ILE A 1 67 ? 33.145 5.218 -58.653 1.00 85.31 67 ILE A O 1
ATOM 511 N N . ASP A 1 68 ? 33.152 6.928 -60.112 1.00 87.25 68 ASP A N 1
ATOM 512 C CA . ASP A 1 68 ? 32.552 7.897 -59.189 1.00 87.25 68 ASP A CA 1
ATOM 513 C C . ASP A 1 68 ? 31.128 7.500 -58.783 1.00 87.25 68 ASP A C 1
ATOM 515 O O . ASP A 1 68 ? 30.773 7.555 -57.602 1.00 87.25 68 ASP A O 1
ATOM 519 N N . THR A 1 69 ? 30.321 6.998 -59.721 1.00 89.50 69 THR A N 1
ATOM 520 C CA . THR A 1 69 ? 28.971 6.492 -59.413 1.00 89.50 69 THR A CA 1
ATOM 521 C C . THR A 1 69 ? 28.998 5.225 -58.552 1.00 89.50 69 THR A C 1
ATOM 523 O O . THR A 1 69 ? 28.179 5.094 -57.636 1.00 89.50 69 THR A O 1
ATOM 526 N N . LYS A 1 70 ? 29.950 4.305 -58.772 1.00 93.00 70 LYS A N 1
ATOM 527 C CA . LYS A 1 70 ? 30.156 3.123 -57.909 1.00 93.00 70 LYS A CA 1
ATOM 528 C C . LYS A 1 70 ? 30.548 3.532 -56.489 1.00 93.00 70 LYS A C 1
ATOM 530 O O . LYS A 1 70 ? 29.949 3.044 -55.527 1.00 93.00 70 LYS A O 1
ATOM 535 N N . ARG A 1 71 ? 31.481 4.480 -56.351 1.00 92.50 71 ARG A N 1
ATOM 536 C CA . ARG A 1 71 ? 31.885 5.045 -55.055 1.00 92.50 71 ARG A CA 1
ATOM 537 C C . ARG A 1 71 ? 30.706 5.715 -54.353 1.00 92.50 71 ARG A C 1
ATOM 539 O O . ARG A 1 71 ? 30.482 5.449 -53.176 1.00 92.50 71 ARG A O 1
ATOM 546 N N . ALA A 1 72 ? 29.921 6.528 -55.059 1.00 93.25 72 ALA A N 1
ATOM 547 C CA . ALA A 1 72 ? 28.746 7.188 -54.494 1.00 93.25 72 ALA A CA 1
ATOM 548 C C . ALA A 1 72 ? 27.733 6.170 -53.941 1.00 93.25 72 ALA A C 1
ATOM 550 O O . ALA A 1 72 ? 27.325 6.272 -52.785 1.00 93.25 72 ALA A O 1
ATOM 551 N N . LYS A 1 73 ? 27.387 5.130 -54.713 1.00 95.62 73 LYS A N 1
ATOM 552 C CA . LYS A 1 73 ? 26.485 4.051 -54.263 1.00 95.62 73 LYS A CA 1
ATOM 553 C C . LYS A 1 73 ? 27.022 3.315 -53.032 1.00 95.62 73 LYS A C 1
ATOM 555 O O . LYS A 1 73 ? 26.257 3.039 -52.109 1.00 95.62 73 LYS A O 1
ATOM 560 N N . GLN A 1 74 ? 28.326 3.040 -52.988 1.00 95.88 74 GLN A N 1
ATOM 561 C CA . GLN A 1 74 ? 28.970 2.421 -51.829 1.00 95.88 74 GLN A CA 1
ATOM 562 C C . GLN A 1 74 ? 28.869 3.309 -50.580 1.00 95.88 74 GLN A C 1
ATOM 564 O O . GLN A 1 74 ? 28.539 2.810 -49.506 1.00 95.88 74 GLN A O 1
ATOM 569 N N . GLN A 1 75 ? 29.094 4.619 -50.720 1.00 96.38 75 GLN A N 1
ATOM 570 C CA . GLN A 1 75 ? 28.949 5.579 -49.623 1.00 96.38 75 GLN A CA 1
ATOM 571 C C . GLN A 1 75 ? 27.506 5.626 -49.101 1.00 96.38 75 GLN A C 1
ATOM 573 O O . GLN A 1 75 ? 27.294 5.575 -47.891 1.00 96.38 75 GLN A O 1
ATOM 578 N N . PHE A 1 76 ? 26.501 5.648 -49.984 1.00 96.44 76 PHE A N 1
ATOM 579 C CA . PHE A 1 76 ? 25.097 5.575 -49.565 1.00 96.44 76 PHE A CA 1
ATOM 580 C C . PHE A 1 76 ? 24.783 4.274 -48.822 1.00 96.44 76 PHE A C 1
ATOM 582 O O . PHE A 1 76 ? 24.223 4.326 -47.729 1.00 96.44 76 PHE A O 1
ATOM 589 N N . ALA A 1 77 ? 25.203 3.122 -49.353 1.00 97.31 77 ALA A N 1
ATOM 590 C CA . ALA A 1 77 ? 25.012 1.833 -48.690 1.00 97.31 77 ALA A CA 1
ATOM 591 C C . ALA A 1 77 ? 25.683 1.791 -47.303 1.00 97.31 77 ALA A C 1
ATOM 593 O O . ALA A 1 77 ? 25.083 1.307 -46.340 1.00 97.31 77 ALA A O 1
ATOM 594 N N . GLN A 1 78 ? 26.893 2.350 -47.176 1.00 98.25 78 GLN A N 1
ATOM 595 C CA . GLN A 1 78 ? 27.597 2.477 -45.900 1.00 98.25 78 GLN A CA 1
ATOM 596 C C . GLN A 1 78 ? 26.820 3.360 -44.918 1.00 98.25 78 GLN A C 1
ATOM 598 O O . GLN A 1 78 ? 26.613 2.948 -43.778 1.00 98.25 78 GLN A O 1
ATOM 603 N N . ARG A 1 79 ? 26.348 4.538 -45.345 1.00 97.56 79 ARG A N 1
ATOM 604 C CA . ARG A 1 79 ? 25.554 5.433 -44.487 1.00 97.56 79 ARG A CA 1
ATOM 605 C C . ARG A 1 79 ? 24.253 4.774 -44.047 1.00 97.56 79 ARG A C 1
ATOM 607 O O . ARG A 1 79 ? 23.956 4.784 -42.860 1.00 97.56 79 ARG A O 1
ATOM 614 N N . SER A 1 80 ? 23.526 4.120 -44.955 1.00 98.25 80 SER A N 1
ATOM 615 C CA . SER A 1 80 ? 22.317 3.370 -44.600 1.00 98.25 80 SER A CA 1
ATOM 616 C C . SER A 1 80 ? 22.603 2.258 -43.593 1.00 98.25 80 SER A C 1
ATOM 618 O O . SER A 1 80 ? 21.820 2.072 -42.666 1.00 98.25 80 SER A O 1
ATOM 620 N N . LYS A 1 81 ? 23.724 1.537 -43.736 1.00 98.56 81 LYS A N 1
ATOM 621 C CA . LYS A 1 81 ? 24.141 0.523 -42.760 1.00 98.56 81 LYS A CA 1
ATOM 622 C C . LYS A 1 81 ? 24.422 1.150 -41.393 1.00 98.56 81 LYS A C 1
ATOM 624 O O . LYS A 1 81 ? 23.917 0.647 -40.398 1.00 98.56 81 LYS A O 1
ATOM 629 N N . VAL A 1 82 ? 25.180 2.246 -41.346 1.00 98.44 82 VAL A N 1
ATOM 630 C CA . VAL A 1 82 ? 25.502 2.956 -40.096 1.00 98.44 82 VAL A CA 1
ATOM 631 C C . VAL A 1 82 ? 24.232 3.458 -39.410 1.00 98.44 82 VAL A C 1
ATOM 633 O O . VAL A 1 82 ? 24.031 3.158 -38.239 1.00 98.44 82 VAL A O 1
ATOM 636 N N . CYS A 1 83 ? 23.342 4.139 -40.135 1.00 98.56 83 CYS A N 1
ATOM 637 C CA . CYS A 1 83 ? 22.093 4.649 -39.569 1.00 98.56 83 CYS A CA 1
ATOM 638 C C . CYS A 1 83 ? 21.187 3.520 -39.054 1.00 98.56 83 CYS A C 1
ATOM 640 O O . CYS A 1 83 ? 20.633 3.634 -37.967 1.00 98.56 83 CYS A O 1
ATOM 642 N N . LYS A 1 84 ? 21.060 2.405 -39.791 1.00 98.62 84 LYS A N 1
ATOM 643 C CA . LYS A 1 84 ? 20.278 1.246 -39.326 1.00 98.62 84 LYS A CA 1
ATOM 644 C C . LYS A 1 84 ? 20.874 0.617 -38.066 1.00 98.62 84 LYS A C 1
ATOM 646 O O . LYS A 1 84 ? 20.120 0.265 -37.172 1.00 98.62 84 LYS A O 1
ATOM 651 N N . LEU A 1 85 ? 22.200 0.495 -37.981 1.00 98.75 85 LEU A N 1
ATOM 652 C CA . LEU A 1 85 ? 22.868 -0.021 -36.781 1.00 98.75 85 LEU A CA 1
ATOM 653 C C . LEU A 1 85 ? 22.678 0.907 -35.575 1.00 98.75 85 LEU A C 1
ATOM 655 O O . LEU A 1 85 ? 22.430 0.421 -34.479 1.00 98.75 85 LEU A O 1
ATOM 659 N N . GLN A 1 86 ? 22.746 2.225 -35.780 1.00 98.69 86 GLN A N 1
ATOM 660 C CA . GLN A 1 86 ? 22.452 3.208 -34.731 1.00 98.69 86 GLN A CA 1
ATOM 661 C C . GLN A 1 86 ? 21.008 3.087 -34.240 1.00 98.69 86 GLN A C 1
ATOM 663 O O . GLN A 1 86 ? 20.784 3.045 -33.037 1.00 98.69 86 GLN A O 1
ATOM 668 N N . TYR A 1 87 ? 20.050 2.960 -35.161 1.00 98.81 87 TYR A N 1
ATOM 669 C CA . TYR A 1 87 ? 18.642 2.785 -34.811 1.00 98.81 87 TYR A CA 1
ATOM 670 C C . TYR A 1 87 ? 18.387 1.480 -34.043 1.00 98.81 87 TYR A C 1
ATOM 672 O O . TYR A 1 87 ? 17.654 1.487 -33.061 1.00 98.81 87 TYR A O 1
ATOM 680 N N . ILE A 1 88 ? 19.026 0.369 -34.434 1.00 98.69 88 ILE A N 1
ATOM 681 C CA . ILE A 1 88 ? 18.945 -0.897 -33.684 1.00 98.69 88 ILE A CA 1
ATOM 682 C C . ILE A 1 88 ? 19.477 -0.709 -32.258 1.00 98.69 88 ILE A C 1
ATOM 684 O O . ILE A 1 88 ? 18.777 -1.050 -31.312 1.00 98.69 88 ILE A O 1
ATOM 688 N N . ALA A 1 89 ? 20.658 -0.106 -32.097 1.00 98.75 89 ALA A N 1
ATOM 689 C CA . ALA A 1 89 ? 21.248 0.130 -30.778 1.00 98.75 89 ALA A CA 1
ATOM 690 C C . ALA A 1 89 ? 20.388 1.060 -29.899 1.00 98.75 89 ALA A C 1
ATOM 692 O O . ALA A 1 89 ? 20.282 0.862 -28.689 1.00 98.75 89 ALA A O 1
ATOM 693 N N . GLU A 1 90 ? 19.753 2.070 -30.499 1.00 98.75 90 GLU A N 1
ATOM 694 C CA . GLU A 1 90 ? 18.811 2.950 -29.804 1.00 98.75 90 GLU A CA 1
ATOM 695 C C . GLU A 1 90 ? 17.571 2.184 -29.330 1.00 98.75 90 GLU A C 1
ATOM 697 O O . GLU A 1 90 ? 17.179 2.305 -28.169 1.00 98.75 90 GLU A O 1
ATOM 702 N N . LEU A 1 91 ? 16.984 1.347 -30.190 1.00 98.88 91 LEU A N 1
ATOM 703 C CA . LEU A 1 91 ? 15.851 0.504 -29.814 1.00 98.88 91 LEU A CA 1
ATOM 704 C C . LEU A 1 91 ? 16.215 -0.481 -28.699 1.00 98.88 91 LEU A C 1
ATOM 706 O O . LEU A 1 91 ? 15.446 -0.630 -27.753 1.00 98.88 91 LEU A O 1
ATOM 710 N N . GLU A 1 92 ? 17.381 -1.121 -28.775 1.00 98.75 92 GLU A N 1
ATOM 711 C CA . GLU A 1 92 ? 17.873 -2.031 -27.735 1.00 98.75 92 GLU A CA 1
ATOM 712 C C . GLU A 1 92 ? 18.022 -1.313 -26.390 1.00 98.75 92 GLU A C 1
ATOM 714 O O . GLU A 1 92 ? 17.563 -1.821 -25.364 1.00 98.75 92 GLU A O 1
ATOM 719 N N . ARG A 1 93 ? 18.584 -0.097 -26.391 1.00 98.75 93 ARG A N 1
ATOM 720 C CA . ARG A 1 93 ? 18.680 0.737 -25.188 1.00 98.75 93 ARG A CA 1
ATOM 721 C C . ARG A 1 93 ? 17.302 1.110 -24.639 1.00 98.75 93 ARG A C 1
ATOM 723 O O . ARG A 1 93 ? 17.101 1.045 -23.430 1.00 98.75 93 ARG A O 1
ATOM 730 N N . ASN A 1 94 ? 16.358 1.485 -25.501 1.00 98.81 94 ASN A N 1
ATOM 731 C CA . ASN A 1 94 ? 15.006 1.850 -25.076 1.00 98.81 94 ASN A CA 1
ATOM 732 C C . ASN A 1 94 ? 14.266 0.653 -24.471 1.00 98.81 94 ASN A C 1
ATOM 734 O O . ASN A 1 94 ? 13.615 0.800 -23.441 1.00 98.81 94 ASN A O 1
ATOM 738 N N . VAL A 1 95 ? 14.408 -0.539 -25.057 1.00 98.88 95 VAL A N 1
ATOM 739 C CA . VAL A 1 95 ? 13.853 -1.778 -24.491 1.00 98.88 95 VAL A CA 1
ATOM 740 C C . VAL A 1 95 ? 14.436 -2.046 -23.105 1.00 98.88 95 VAL A C 1
ATOM 742 O O . VAL A 1 95 ? 13.677 -2.326 -22.183 1.00 98.88 95 VAL A O 1
ATOM 745 N N . GLN A 1 96 ? 15.754 -1.913 -22.934 1.00 98.75 96 GLN A N 1
ATOM 746 C CA . GLN A 1 96 ? 16.399 -2.094 -21.629 1.00 98.75 96 GLN A CA 1
ATOM 747 C C . GLN A 1 96 ? 15.925 -1.061 -20.596 1.00 98.75 96 GLN A C 1
ATOM 749 O O . GLN A 1 96 ? 15.645 -1.439 -19.461 1.00 98.75 96 GLN A O 1
ATOM 754 N N . SER A 1 97 ? 15.784 0.214 -20.982 1.00 98.56 97 SER A N 1
ATOM 755 C CA . SER A 1 97 ? 15.251 1.268 -20.100 1.00 98.56 97 SER A CA 1
ATOM 756 C C . SER A 1 97 ? 13.834 0.935 -19.643 1.00 98.56 97 SER A C 1
ATOM 758 O O . SER A 1 97 ? 13.573 0.857 -18.448 1.00 98.56 97 SER A O 1
ATOM 760 N N . LEU A 1 98 ? 12.943 0.623 -20.590 1.00 98.75 98 LEU A N 1
ATOM 761 C CA . LEU A 1 98 ? 11.552 0.282 -20.291 1.00 98.75 98 LEU A CA 1
ATOM 762 C C . LEU A 1 98 ? 11.432 -0.982 -19.429 1.00 98.75 98 LEU A C 1
ATOM 764 O O . LEU A 1 98 ? 10.547 -1.068 -18.582 1.00 98.75 98 LEU A O 1
ATOM 768 N N . GLN A 1 99 ? 12.310 -1.969 -19.619 1.00 98.75 99 GLN A N 1
ATOM 769 C CA . GLN A 1 99 ? 12.356 -3.164 -18.772 1.00 98.75 99 GLN A CA 1
ATOM 770 C C . GLN A 1 99 ? 12.817 -2.850 -17.345 1.00 98.75 99 GLN A C 1
ATOM 772 O O . GLN A 1 99 ? 12.250 -3.394 -16.394 1.00 98.75 99 GLN A O 1
ATOM 777 N N . ALA A 1 100 ? 13.822 -1.987 -17.187 1.00 98.62 100 ALA A N 1
ATOM 778 C CA . ALA A 1 100 ? 14.292 -1.546 -15.877 1.00 98.62 100 ALA A CA 1
ATOM 779 C C . ALA A 1 100 ? 13.197 -0.757 -15.143 1.00 98.62 100 ALA A C 1
ATOM 781 O O . ALA A 1 100 ? 12.862 -1.103 -14.013 1.00 98.62 100 ALA A O 1
ATOM 782 N N . GLU A 1 101 ? 12.565 0.204 -15.821 1.00 98.62 101 GLU A N 1
ATOM 783 C CA . GLU A 1 101 ? 11.430 0.977 -15.298 1.00 98.62 101 GLU A CA 1
ATOM 784 C C . GLU A 1 101 ? 10.252 0.062 -14.926 1.00 98.62 101 GLU A C 1
ATOM 786 O O . GLU A 1 101 ? 9.678 0.176 -13.846 1.00 98.62 101 GLU A O 1
ATOM 791 N N . GLY A 1 102 ? 9.917 -0.913 -15.778 1.00 98.69 102 GLY A N 1
ATOM 792 C CA . GLY A 1 102 ? 8.871 -1.895 -15.485 1.00 98.69 102 GLY A CA 1
ATOM 793 C C . GLY A 1 102 ? 9.186 -2.764 -14.263 1.00 98.69 102 GLY A C 1
ATOM 794 O O . GLY A 1 102 ? 8.286 -3.089 -13.486 1.00 98.69 102 GLY A O 1
ATOM 795 N N . SER A 1 103 ? 10.459 -3.111 -14.063 1.00 98.69 103 SER A N 1
ATOM 796 C CA . SER A 1 103 ? 10.917 -3.872 -12.893 1.00 98.69 103 SER A CA 1
ATOM 797 C C . SER A 1 103 ? 10.863 -3.029 -11.616 1.00 98.69 103 SER A C 1
ATOM 799 O O . SER A 1 103 ? 10.426 -3.523 -10.579 1.00 98.69 103 SER A O 1
ATOM 801 N N . GLU A 1 104 ? 11.240 -1.752 -11.696 1.00 98.62 104 GLU A N 1
ATOM 802 C CA . GLU A 1 104 ? 11.156 -0.794 -10.588 1.00 98.62 104 GLU A CA 1
ATOM 803 C C . GLU A 1 104 ? 9.705 -0.581 -10.139 1.00 98.62 104 GLU A C 1
ATOM 805 O O . GLU A 1 104 ? 9.388 -0.765 -8.963 1.00 98.62 104 GLU A O 1
ATOM 810 N N . VAL A 1 105 ? 8.799 -0.303 -11.083 1.00 98.81 105 VAL A N 1
ATOM 811 C CA . VAL A 1 105 ? 7.362 -0.145 -10.799 1.00 98.81 105 VAL A CA 1
ATOM 812 C C . VAL A 1 105 ? 6.768 -1.426 -10.206 1.00 98.81 105 VAL A C 1
ATOM 814 O O . VAL A 1 105 ? 5.927 -1.364 -9.309 1.00 98.81 105 VAL A O 1
ATOM 817 N N . SER A 1 106 ? 7.208 -2.600 -10.670 1.00 98.75 106 SER A N 1
ATOM 818 C CA . SER A 1 106 ? 6.760 -3.883 -10.112 1.00 98.75 106 SER A CA 1
ATOM 819 C C . SER A 1 106 ? 7.193 -4.047 -8.652 1.00 98.75 106 SER A C 1
ATOM 821 O O . SER A 1 106 ? 6.374 -4.424 -7.814 1.00 98.75 106 SER A O 1
ATOM 823 N N . ALA A 1 107 ? 8.440 -3.698 -8.321 1.00 98.69 107 ALA A N 1
ATOM 824 C CA . ALA A 1 107 ? 8.935 -3.737 -6.946 1.00 98.69 107 ALA A CA 1
ATOM 825 C C . ALA A 1 107 ? 8.200 -2.736 -6.032 1.00 98.69 107 ALA A C 1
ATOM 827 O O . ALA A 1 107 ? 7.835 -3.078 -4.905 1.00 98.69 107 ALA A O 1
ATOM 828 N N . GLU A 1 108 ? 7.925 -1.520 -6.518 1.00 98.62 108 GLU A N 1
ATOM 829 C CA . GLU A 1 108 ? 7.145 -0.521 -5.776 1.00 98.62 108 GLU A CA 1
ATOM 830 C C . GLU A 1 108 ? 5.714 -1.011 -5.499 1.00 98.62 108 GLU A C 1
ATOM 832 O O . GLU A 1 108 ? 5.211 -0.893 -4.377 1.00 98.62 108 GLU A O 1
ATOM 837 N N . LEU A 1 109 ? 5.068 -1.620 -6.497 1.00 98.81 109 LEU A N 1
ATOM 838 C CA . LEU A 1 109 ? 3.730 -2.187 -6.355 1.00 98.81 109 LEU A CA 1
ATOM 839 C C . LEU A 1 109 ? 3.695 -3.310 -5.309 1.00 98.81 109 LEU A C 1
ATOM 841 O O . LEU A 1 109 ? 2.787 -3.342 -4.476 1.00 98.81 109 LEU A O 1
ATOM 845 N N . GLU A 1 110 ? 4.673 -4.217 -5.328 1.00 98.75 110 GLU A N 1
ATOM 846 C CA . GLU A 1 110 ? 4.786 -5.289 -4.334 1.00 98.75 110 GLU A CA 1
ATOM 847 C C . GLU A 1 110 ? 4.968 -4.734 -2.918 1.00 98.75 110 GLU A C 1
ATOM 849 O O . GLU A 1 110 ? 4.297 -5.189 -1.987 1.00 98.75 110 GLU A O 1
ATOM 854 N N . PHE A 1 111 ? 5.813 -3.715 -2.752 1.00 98.69 111 PHE A N 1
ATOM 855 C CA . PHE A 1 111 ? 6.018 -3.045 -1.471 1.00 98.69 111 PHE A CA 1
ATOM 856 C C . PHE A 1 111 ? 4.734 -2.383 -0.949 1.00 98.69 111 PHE A C 1
ATOM 858 O O . PHE A 1 111 ? 4.356 -2.570 0.212 1.00 98.69 111 PHE A O 1
ATOM 865 N N . LEU A 1 112 ? 4.014 -1.649 -1.802 1.00 98.81 112 LEU A N 1
ATOM 866 C CA . LEU A 1 112 ? 2.728 -1.047 -1.438 1.00 98.81 112 LEU A CA 1
ATOM 867 C C . LEU A 1 112 ? 1.677 -2.104 -1.090 1.00 98.81 112 LEU A C 1
ATOM 869 O O . LEU A 1 112 ? 0.910 -1.919 -0.145 1.00 98.81 112 LEU A O 1
ATOM 873 N N . ASN A 1 113 ? 1.651 -3.224 -1.811 1.00 98.69 113 ASN A N 1
ATOM 874 C CA . ASN A 1 113 ? 0.745 -4.329 -1.520 1.00 98.69 113 ASN A CA 1
ATOM 875 C C . ASN A 1 113 ? 1.032 -4.954 -0.144 1.00 98.69 113 ASN A C 1
ATOM 877 O O . ASN A 1 113 ? 0.102 -5.216 0.620 1.00 98.69 113 ASN A O 1
ATOM 881 N N . GLN A 1 114 ? 2.307 -5.128 0.214 1.00 98.75 114 GLN A N 1
ATOM 882 C CA . GLN A 1 114 ? 2.704 -5.601 1.545 1.00 98.75 114 GLN A CA 1
ATOM 883 C C . GLN A 1 114 ? 2.270 -4.625 2.647 1.00 98.75 114 GLN A C 1
ATOM 885 O O . GLN A 1 114 ? 1.673 -5.046 3.638 1.00 98.75 114 GLN A O 1
ATOM 890 N N . GLN A 1 115 ? 2.488 -3.321 2.458 1.00 98.75 115 GLN A N 1
ATOM 891 C CA . GLN A 1 115 ? 2.014 -2.308 3.406 1.00 98.75 115 GLN A CA 1
ATOM 892 C C . GLN A 1 115 ? 0.488 -2.307 3.542 1.00 98.75 115 GLN A C 1
ATOM 894 O O . GLN A 1 115 ? -0.039 -2.220 4.651 1.00 98.75 115 GLN A O 1
ATOM 899 N N . ASN A 1 116 ? -0.238 -2.438 2.429 1.00 98.75 116 ASN A N 1
ATOM 900 C CA . ASN A 1 116 ? -1.695 -2.505 2.443 1.00 98.75 116 ASN A CA 1
ATOM 901 C C . ASN A 1 116 ? -2.193 -3.728 3.224 1.00 98.75 116 ASN A C 1
ATOM 903 O O . ASN A 1 116 ? -3.123 -3.611 4.021 1.00 98.75 116 ASN A O 1
ATOM 907 N N . LEU A 1 117 ? -1.538 -4.881 3.054 1.00 98.75 117 LEU A N 1
ATOM 908 C CA . LEU A 1 117 ? -1.853 -6.090 3.807 1.00 98.75 117 LEU A CA 1
ATOM 909 C C . LEU A 1 117 ? -1.675 -5.877 5.316 1.00 98.75 117 LEU A C 1
ATOM 911 O O . LEU A 1 117 ? -2.589 -6.202 6.074 1.00 98.75 117 LEU A O 1
ATOM 915 N N . ILE A 1 118 ? -0.551 -5.289 5.742 1.00 98.62 118 ILE A N 1
ATOM 916 C CA . ILE A 1 118 ? -0.277 -4.980 7.155 1.00 98.62 118 ILE A CA 1
ATOM 917 C C . ILE A 1 118 ? -1.359 -4.051 7.714 1.00 98.62 118 ILE A C 1
ATOM 919 O O . ILE A 1 118 ? -2.034 -4.404 8.682 1.00 98.62 118 ILE A O 1
ATOM 923 N N . LEU A 1 119 ? -1.616 -2.923 7.046 1.00 98.75 119 LEU A N 1
ATOM 924 C CA . LEU A 1 119 ? -2.654 -1.974 7.456 1.00 98.75 119 LEU A CA 1
ATOM 925 C C . LEU A 1 119 ? -4.045 -2.621 7.489 1.00 98.75 119 LEU A C 1
ATOM 927 O O . LEU A 1 119 ? -4.849 -2.336 8.376 1.00 98.75 119 LEU A O 1
ATOM 931 N N . SER A 1 120 ? -4.352 -3.513 6.544 1.00 98.75 120 SER A N 1
ATOM 932 C CA . SER A 1 120 ? -5.617 -4.246 6.541 1.00 98.75 120 SER A CA 1
ATOM 933 C C . SER A 1 120 ? -5.726 -5.205 7.725 1.00 98.75 120 SER A C 1
ATOM 935 O O . SER A 1 120 ? -6.840 -5.391 8.222 1.00 98.75 120 SER A O 1
ATOM 937 N N . MET A 1 121 ? -4.632 -5.841 8.146 1.00 98.75 121 MET A N 1
ATOM 938 C CA . MET A 1 121 ? -4.611 -6.720 9.316 1.00 98.75 121 MET A CA 1
ATOM 939 C C . MET A 1 121 ? -4.800 -5.917 10.604 1.00 98.75 121 MET A C 1
ATOM 941 O O . MET A 1 121 ? -5.703 -6.234 11.376 1.00 98.75 121 MET A O 1
ATOM 945 N N . GLU A 1 122 ? -4.057 -4.825 10.775 1.00 98.62 122 GLU A N 1
ATOM 946 C CA . GLU A 1 122 ? -4.202 -3.914 11.919 1.00 98.62 122 GLU A CA 1
ATOM 947 C C . GLU A 1 122 ? -5.620 -3.334 12.000 1.00 98.62 122 GLU A C 1
ATOM 949 O O . GLU A 1 122 ? -6.239 -3.292 13.061 1.00 98.62 122 GLU A O 1
ATOM 954 N N . ASN A 1 123 ? -6.200 -2.942 10.862 1.00 98.75 123 ASN A N 1
ATOM 955 C CA . ASN A 1 123 ? -7.568 -2.432 10.824 1.00 98.75 123 ASN A CA 1
ATOM 956 C C . ASN A 1 123 ? -8.597 -3.490 11.254 1.00 98.75 123 ASN A C 1
ATOM 958 O O . ASN A 1 123 ? -9.578 -3.155 11.922 1.00 98.75 123 ASN A O 1
ATOM 962 N N . LYS A 1 124 ? -8.387 -4.760 10.879 1.00 98.75 124 LYS A N 1
ATOM 963 C CA . LYS A 1 124 ? -9.238 -5.878 11.316 1.00 98.75 124 LYS A CA 1
ATOM 964 C C . LYS A 1 124 ? -9.114 -6.105 12.819 1.00 98.75 124 LYS A C 1
ATOM 966 O O . LYS A 1 124 ? -10.142 -6.231 13.476 1.00 98.75 124 LYS A O 1
ATOM 971 N N . GLU A 1 125 ? -7.898 -6.096 13.356 1.00 98.69 125 GLU A N 1
ATOM 972 C CA . GLU A 1 125 ? -7.649 -6.245 14.793 1.00 98.69 125 GLU A CA 1
ATOM 973 C C . GLU A 1 125 ? -8.312 -5.118 15.596 1.00 98.69 125 GLU A C 1
ATOM 975 O O . GLU A 1 125 ? -9.060 -5.377 16.538 1.00 98.69 125 GLU A O 1
ATOM 980 N N . LEU A 1 126 ? -8.138 -3.863 15.174 1.00 98.81 126 LEU A N 1
ATOM 981 C CA . LEU A 1 126 ? -8.756 -2.711 15.835 1.00 98.81 126 LEU A CA 1
ATOM 982 C C . LEU A 1 126 ? -10.288 -2.779 15.815 1.00 98.81 126 LEU A C 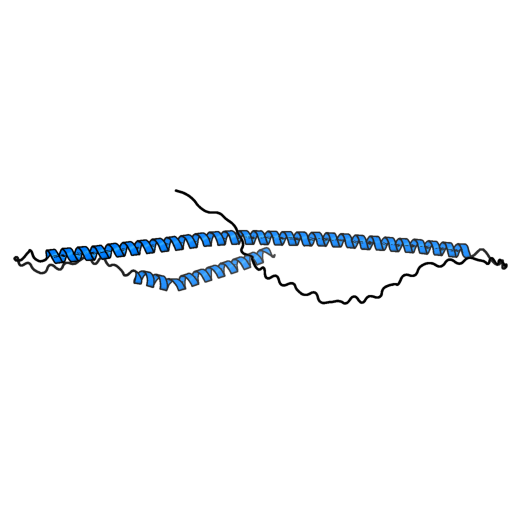1
ATOM 984 O O . LEU A 1 126 ? -10.931 -2.463 16.817 1.00 98.81 126 LEU A O 1
ATOM 988 N N . LYS A 1 127 ? -10.886 -3.209 14.698 1.00 98.75 127 LYS A N 1
ATOM 989 C CA . LYS A 1 127 ? -12.340 -3.413 14.600 1.00 98.75 127 LYS A CA 1
ATOM 990 C C . LYS A 1 127 ? -12.826 -4.512 15.539 1.00 98.75 127 LYS A C 1
ATOM 992 O O . LYS A 1 127 ? -13.823 -4.305 16.223 1.00 98.75 127 LYS A O 1
ATOM 997 N N . GLN A 1 128 ? -12.113 -5.636 15.608 1.00 98.75 128 GLN A N 1
ATOM 998 C CA . GLN A 1 128 ? -12.432 -6.720 16.540 1.00 98.75 128 GLN A CA 1
ATOM 999 C C . GLN A 1 128 ? -12.327 -6.257 17.995 1.00 98.75 128 GLN A C 1
ATOM 1001 O O . GLN A 1 128 ? -13.207 -6.550 18.801 1.00 98.75 128 GLN A O 1
ATOM 1006 N N . HIS A 1 129 ? -11.295 -5.481 18.331 1.00 98.75 129 HIS A N 1
ATOM 1007 C CA . HIS A 1 129 ? -11.138 -4.931 19.673 1.00 98.75 129 HIS A CA 1
ATOM 1008 C C . HIS A 1 129 ? -12.275 -3.963 20.034 1.00 98.75 129 HIS A C 1
ATOM 1010 O O . HIS A 1 129 ? -12.824 -4.031 21.133 1.00 98.75 129 HIS A O 1
ATOM 1016 N N . LEU A 1 130 ? -12.680 -3.101 19.097 1.00 98.81 130 LEU A N 1
ATOM 1017 C CA . LEU A 1 130 ? -13.811 -2.191 19.278 1.00 98.81 130 LEU A CA 1
ATOM 1018 C C . LEU A 1 130 ? -15.133 -2.949 19.483 1.00 98.81 130 LEU A C 1
ATOM 1020 O O . LEU A 1 130 ? -15.906 -2.595 20.371 1.00 98.81 130 LEU A O 1
ATOM 1024 N N . GLU A 1 131 ? -15.385 -3.997 18.698 1.00 98.56 131 GLU A N 1
ATOM 1025 C CA . GLU A 1 131 ? -16.571 -4.845 18.848 1.00 98.56 131 GLU A CA 1
ATOM 1026 C C . GLU A 1 131 ? -16.577 -5.576 20.196 1.00 98.56 131 GLU A C 1
ATOM 1028 O O . GLU A 1 131 ? -17.585 -5.558 20.902 1.00 98.56 131 GLU A O 1
ATOM 1033 N N . SER A 1 132 ? -15.437 -6.140 20.601 1.00 98.38 132 SER A N 1
ATOM 1034 C CA . SER A 1 132 ? -15.279 -6.782 21.908 1.00 98.38 132 SER A CA 1
ATOM 1035 C C . SER A 1 132 ? -15.561 -5.812 23.058 1.00 98.38 132 SER A C 1
ATOM 1037 O O . SER A 1 132 ? -16.263 -6.171 24.001 1.00 98.38 132 SER A O 1
ATOM 1039 N N . LEU A 1 133 ? -15.054 -4.576 22.983 1.00 98.69 133 LEU A N 1
ATOM 1040 C CA . LEU A 1 133 ? -15.329 -3.546 23.987 1.00 98.69 133 LEU A CA 1
ATOM 1041 C C . LEU A 1 133 ? -16.812 -3.164 24.014 1.00 98.69 133 LEU A C 1
ATOM 1043 O O . LEU A 1 133 ? -17.380 -2.999 25.091 1.00 98.69 133 LEU A O 1
ATOM 1047 N N . ALA A 1 134 ? -17.457 -3.036 22.854 1.00 98.31 134 ALA A N 1
ATOM 1048 C CA . ALA A 1 134 ? -18.886 -2.740 22.785 1.00 98.31 134 ALA A CA 1
ATOM 1049 C C . ALA A 1 134 ? -19.730 -3.853 23.432 1.00 98.31 134 ALA A C 1
ATOM 1051 O O . ALA A 1 134 ? -20.662 -3.560 24.182 1.00 98.31 134 ALA A O 1
ATOM 1052 N N . GLN A 1 135 ? -19.373 -5.120 23.199 1.00 98.62 135 GLN A N 1
ATOM 1053 C CA . GLN A 1 135 ? -20.017 -6.268 23.842 1.00 98.62 135 GLN A CA 1
ATOM 1054 C C . GLN A 1 135 ? -19.802 -6.267 25.361 1.00 98.62 135 GLN A C 1
ATOM 1056 O O . GLN A 1 135 ? -20.759 -6.456 26.110 1.00 98.62 135 GLN A O 1
ATOM 1061 N N . GLU A 1 136 ? -18.582 -5.995 25.831 1.00 98.25 136 GLU A N 1
ATOM 1062 C CA . GLU A 1 136 ? -18.286 -5.899 27.265 1.00 98.25 136 GLU A CA 1
ATOM 1063 C C . GLU A 1 136 ? -19.122 -4.802 27.945 1.00 98.25 136 GLU A C 1
ATOM 1065 O O . GLU A 1 136 ? -19.676 -5.014 29.025 1.00 98.25 136 GLU A O 1
ATOM 1070 N N . GLN A 1 137 ? -19.262 -3.635 27.307 1.00 98.25 137 GLN A N 1
ATOM 1071 C CA . GLN A 1 137 ? -20.093 -2.547 27.832 1.00 98.25 137 GLN A CA 1
ATOM 1072 C C . GLN A 1 137 ? -21.576 -2.918 27.879 1.00 98.25 137 GLN A C 1
ATOM 1074 O O . GLN A 1 137 ? -22.254 -2.603 28.857 1.00 98.25 137 GLN A O 1
ATOM 1079 N N . LEU A 1 138 ? -22.079 -3.616 26.858 1.00 97.88 138 LEU A N 1
ATOM 1080 C CA . LEU A 1 138 ? -23.456 -4.105 26.849 1.00 97.88 138 LEU A CA 1
ATOM 1081 C C . LEU A 1 138 ? -23.709 -5.085 28.002 1.00 97.88 138 LEU A C 1
ATOM 1083 O O . LEU A 1 138 ? -24.720 -4.966 28.689 1.00 97.88 138 LEU A O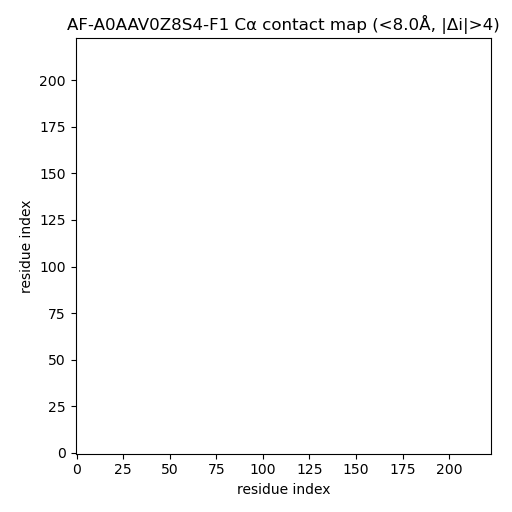 1
ATOM 1087 N N . ILE A 1 139 ? -22.786 -6.020 28.244 1.00 98.38 139 ILE A N 1
ATOM 1088 C CA . ILE A 1 139 ? -22.888 -6.966 29.362 1.00 98.38 139 ILE A CA 1
ATOM 1089 C C . ILE A 1 139 ? -22.939 -6.209 30.693 1.00 98.38 139 ILE A C 1
ATOM 1091 O O . ILE A 1 139 ? -23.864 -6.429 31.469 1.00 98.38 139 ILE A O 1
ATOM 1095 N N . LYS A 1 140 ? -22.024 -5.258 30.922 1.00 98.50 140 LYS A N 1
ATOM 1096 C CA . LYS A 1 140 ? -22.006 -4.440 32.149 1.00 98.50 140 LYS A CA 1
ATOM 1097 C C . LYS A 1 140 ? -23.304 -3.665 32.361 1.00 98.50 140 LYS A C 1
ATOM 1099 O O . LYS A 1 140 ? -23.781 -3.568 33.489 1.00 98.50 140 LYS A O 1
ATOM 1104 N N . TYR A 1 141 ? -23.884 -3.126 31.290 1.00 98.06 141 TYR A N 1
ATOM 1105 C CA . TYR A 1 141 ? -25.173 -2.442 31.358 1.00 98.06 141 TYR A CA 1
ATOM 1106 C C . TYR A 1 141 ? -26.292 -3.392 31.805 1.00 98.06 141 TYR A C 1
ATOM 1108 O O . TYR A 1 141 ? -27.027 -3.080 32.741 1.00 98.06 141 TYR A O 1
ATOM 1116 N N . LEU A 1 142 ? -26.379 -4.579 31.198 1.00 98.44 142 LEU A N 1
ATOM 1117 C CA . LEU A 1 142 ? -27.378 -5.588 31.565 1.00 98.44 142 LEU A CA 1
ATOM 1118 C C . LEU A 1 142 ? -27.191 -6.090 33.004 1.00 98.44 142 LEU A C 1
ATOM 1120 O O . LEU A 1 142 ? -28.169 -6.264 33.731 1.00 98.44 142 LEU A O 1
ATOM 1124 N N . GLU A 1 143 ? -25.946 -6.300 33.435 1.00 98.00 143 GLU A N 1
ATOM 1125 C CA . GLU A 1 143 ? -25.617 -6.655 34.820 1.00 98.00 143 GLU A CA 1
ATOM 1126 C C . GLU A 1 143 ? -26.082 -5.571 35.796 1.00 98.00 143 GLU A C 1
ATOM 1128 O O . GLU A 1 143 ? -26.720 -5.881 36.806 1.00 98.00 143 GLU A O 1
ATOM 1133 N N . GLN A 1 144 ? -25.832 -4.298 35.477 1.00 98.19 144 GLN A N 1
ATOM 1134 C CA . GLN A 1 144 ? -26.296 -3.174 36.284 1.00 98.19 144 GLN A CA 1
ATOM 1135 C C . GLN A 1 144 ? -27.828 -3.138 36.377 1.00 98.19 144 GLN A C 1
ATOM 1137 O O . GLN A 1 144 ? -28.358 -3.032 37.482 1.00 98.19 144 GLN A O 1
ATOM 1142 N N . GLU A 1 145 ? -28.551 -3.296 35.264 1.00 98.12 145 GLU A N 1
ATOM 1143 C CA . GLU A 1 145 ? -30.021 -3.323 35.277 1.00 98.12 145 GLU A CA 1
ATOM 1144 C C . GLU A 1 145 ? -30.586 -4.452 36.156 1.00 98.12 145 GLU A C 1
ATOM 1146 O O . GLU A 1 145 ? -31.618 -4.287 36.815 1.00 98.12 1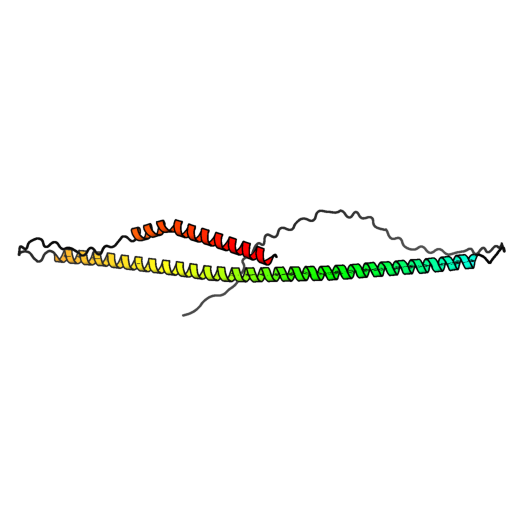45 GLU A O 1
ATOM 1151 N N . VAL A 1 146 ? -29.932 -5.619 36.166 1.00 98.19 146 VAL A N 1
ATOM 1152 C CA . VAL A 1 146 ? -30.323 -6.751 37.018 1.00 98.19 146 VAL A CA 1
ATOM 1153 C C . VAL A 1 146 ? -30.062 -6.440 38.492 1.00 98.19 146 VAL A C 1
ATOM 1155 O O . VAL A 1 146 ? -30.943 -6.670 39.324 1.00 98.19 146 VAL A O 1
ATOM 1158 N N . LEU A 1 147 ? -28.892 -5.886 38.824 1.00 98.06 147 LEU A N 1
ATOM 1159 C CA . LEU A 1 147 ? -28.549 -5.503 40.195 1.00 98.06 147 LEU A CA 1
ATOM 1160 C C . LEU A 1 147 ? -29.484 -4.416 40.735 1.00 98.06 147 LEU A C 1
ATOM 1162 O O . LEU A 1 147 ? -29.946 -4.512 41.871 1.00 98.06 147 LEU A O 1
ATOM 1166 N N . GLU A 1 148 ? -29.818 -3.411 39.926 1.00 98.00 148 GLU A N 1
ATOM 1167 C CA . GLU A 1 148 ? -30.761 -2.353 40.302 1.00 98.00 148 GLU A CA 1
ATOM 1168 C C . GLU A 1 148 ? -32.164 -2.911 40.583 1.00 98.00 148 GLU A C 1
ATOM 1170 O O . GLU A 1 148 ? -32.785 -2.557 41.593 1.00 98.00 148 GLU A O 1
ATOM 1175 N N . ARG A 1 149 ? -32.642 -3.848 39.750 1.00 97.62 149 ARG A N 1
ATOM 1176 C CA . ARG A 1 149 ? -33.904 -4.566 39.991 1.00 97.62 149 ARG A CA 1
ATOM 1177 C C . ARG A 1 149 ? -33.872 -5.366 41.292 1.00 97.62 149 ARG A C 1
ATOM 1179 O O . ARG A 1 149 ? -34.836 -5.309 42.059 1.00 97.62 149 ARG A O 1
ATOM 1186 N N . GLU A 1 150 ? -32.779 -6.071 41.572 1.00 97.25 150 GLU A N 1
ATOM 1187 C CA . GLU A 1 150 ? -32.641 -6.869 42.794 1.00 97.25 150 GLU A CA 1
ATOM 1188 C C . GLU A 1 150 ? -32.572 -5.990 44.051 1.00 97.25 150 GLU A C 1
ATOM 1190 O O . GLU A 1 150 ? -33.243 -6.275 45.045 1.00 97.25 150 GLU A O 1
ATOM 1195 N N . ILE A 1 151 ? -31.862 -4.859 43.994 1.00 96.69 151 ILE A N 1
ATOM 1196 C CA . ILE A 1 151 ? -31.861 -3.855 45.068 1.00 96.69 151 ILE A CA 1
ATOM 1197 C C . ILE A 1 151 ? -33.286 -3.355 45.331 1.00 96.69 151 ILE A C 1
ATOM 1199 O O . ILE A 1 151 ? -33.707 -3.282 46.489 1.00 96.69 151 ILE A O 1
ATOM 1203 N N . GLY A 1 152 ? -34.046 -3.028 44.280 1.00 95.81 152 GLY A N 1
ATOM 1204 C CA . GLY A 1 152 ? -35.447 -2.617 44.402 1.00 95.81 152 GLY A CA 1
ATOM 1205 C C . GLY A 1 152 ? -36.314 -3.682 45.083 1.00 95.81 152 GLY A C 1
ATOM 1206 O O . GLY A 1 152 ? -37.051 -3.378 46.027 1.00 95.81 152 GLY A O 1
ATOM 1207 N N . ARG A 1 153 ? -36.171 -4.946 44.667 1.00 97.00 153 ARG A N 1
ATOM 1208 C CA . ARG A 1 153 ? -36.882 -6.097 45.245 1.00 97.00 153 ARG A CA 1
ATOM 1209 C C . ARG A 1 153 ? -36.563 -6.286 46.731 1.00 97.00 153 ARG A C 1
ATOM 1211 O O . ARG A 1 153 ? -37.481 -6.411 47.545 1.00 97.00 153 ARG A O 1
ATOM 1218 N N . LEU A 1 154 ? -35.279 -6.264 47.097 1.00 96.69 154 LEU A N 1
ATOM 1219 C CA . LEU A 1 154 ? -34.818 -6.415 48.481 1.00 96.69 154 LEU A CA 1
ATOM 1220 C C . LEU A 1 154 ? -35.305 -5.268 49.375 1.00 96.69 154 LEU A C 1
ATOM 1222 O O . LEU A 1 154 ? -35.775 -5.519 50.486 1.00 96.69 154 LEU A O 1
ATOM 1226 N N . ARG A 1 155 ? -35.268 -4.021 48.884 1.00 95.62 155 ARG A N 1
ATOM 1227 C CA . ARG A 1 155 ? -35.811 -2.855 49.606 1.00 95.62 155 ARG A CA 1
ATOM 1228 C C . ARG A 1 155 ? -37.306 -3.009 49.890 1.00 95.62 155 ARG A C 1
ATOM 1230 O O . ARG A 1 155 ? -37.735 -2.753 51.013 1.00 95.62 155 ARG A O 1
ATOM 1237 N N . CYS A 1 156 ? -38.083 -3.479 48.912 1.00 92.81 156 CYS A N 1
ATOM 1238 C CA . CYS A 1 156 ? -39.514 -3.733 49.087 1.00 92.81 156 CYS A CA 1
ATOM 1239 C C . CYS A 1 156 ? -39.780 -4.826 50.137 1.00 92.81 156 CYS A C 1
ATOM 1241 O O . CYS A 1 156 ? -40.613 -4.635 51.022 1.00 92.81 156 CYS A O 1
ATOM 1243 N N . MET A 1 157 ? -39.048 -5.947 50.097 1.00 91.94 157 MET A N 1
ATOM 1244 C CA . MET A 1 157 ? -39.183 -7.011 51.102 1.00 91.94 157 MET A CA 1
ATOM 1245 C C . MET A 1 157 ? -38.837 -6.536 52.517 1.00 91.94 157 MET A C 1
ATOM 1247 O O . MET A 1 157 ? -39.580 -6.828 53.452 1.00 91.94 157 MET A O 1
ATOM 1251 N N . TYR A 1 158 ? -37.742 -5.785 52.672 1.00 91.81 158 TYR A N 1
ATOM 1252 C CA . TYR A 1 158 ? -37.325 -5.251 53.969 1.00 91.81 158 TYR A CA 1
ATOM 1253 C C . TYR A 1 158 ? -38.374 -4.296 54.552 1.00 91.81 158 TYR A C 1
ATOM 1255 O O . TYR A 1 158 ? -38.711 -4.379 55.731 1.00 91.81 158 TYR A O 1
ATOM 1263 N N . GLN A 1 159 ? -38.952 -3.426 53.717 1.00 88.06 159 GLN A N 1
ATOM 1264 C CA . GLN A 1 159 ? -40.003 -2.508 54.151 1.00 88.06 159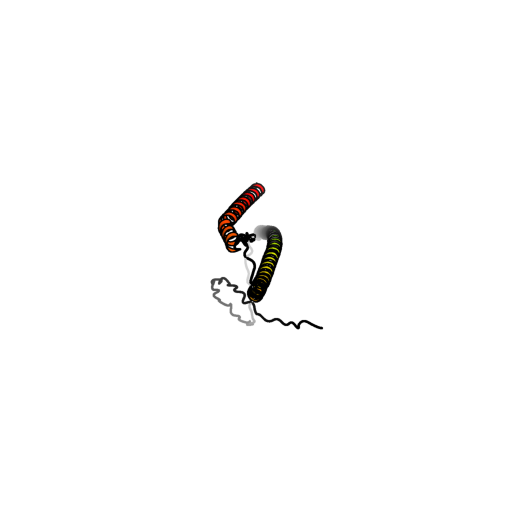 GLN A CA 1
ATOM 1265 C C . GLN A 1 159 ? -41.313 -3.231 54.503 1.00 88.06 159 GLN A C 1
ATOM 1267 O O . GLN A 1 159 ? -41.988 -2.832 55.449 1.00 88.06 159 GLN A O 1
ATOM 1272 N N . GLN A 1 160 ? -41.652 -4.319 53.804 1.00 78.19 160 GLN A N 1
ATOM 1273 C CA . GLN A 1 160 ? -42.830 -5.136 54.119 1.00 78.19 160 GLN A CA 1
ATOM 1274 C C . GLN A 1 160 ? -42.670 -5.988 55.389 1.00 78.19 160 GLN A C 1
ATOM 1276 O O . GLN A 1 160 ? -43.665 -6.277 56.046 1.00 78.19 160 GLN A O 1
ATOM 1281 N N . GLN A 1 161 ? -41.445 -6.353 55.782 1.00 67.12 161 GLN A N 1
ATOM 1282 C CA . GLN A 1 161 ? -41.176 -7.038 57.058 1.00 67.12 161 GLN A CA 1
ATOM 1283 C C . GLN A 1 161 ? -41.172 -6.090 58.276 1.00 67.12 161 GLN A C 1
ATOM 1285 O O . GLN A 1 161 ? -41.119 -6.555 59.414 1.00 67.12 161 GLN A O 1
ATOM 1290 N N . ALA A 1 162 ? -41.258 -4.770 58.070 1.00 58.09 162 ALA A N 1
ATOM 1291 C CA . ALA A 1 162 ? -41.130 -3.772 59.131 1.00 58.09 162 ALA A CA 1
ATOM 1292 C C . ALA A 1 162 ? -42.293 -3.658 60.155 1.00 58.09 162 ALA A C 1
ATOM 1294 O O . ALA A 1 162 ? -42.073 -3.001 61.174 1.00 58.09 162 ALA A O 1
ATOM 1295 N N . PRO A 1 163 ? -43.485 -4.280 60.013 1.00 51.41 163 PRO A N 1
ATOM 1296 C CA . PRO A 1 163 ? -44.467 -4.306 61.096 1.00 51.41 163 PRO A CA 1
ATOM 1297 C C . PRO A 1 163 ? -44.662 -5.717 61.684 1.00 51.41 163 PRO A C 1
ATOM 1299 O O . PRO A 1 163 ? -45.733 -6.289 61.537 1.00 51.41 163 PRO A O 1
ATOM 1302 N N . MET A 1 164 ? -43.663 -6.286 62.379 1.00 45.97 164 MET A N 1
ATOM 1303 C CA . MET A 1 164 ? -43.870 -7.434 63.300 1.00 45.97 164 MET A CA 1
ATOM 1304 C C . MET A 1 164 ? -42.861 -7.530 64.467 1.00 45.97 164 MET A C 1
ATOM 1306 O O . MET A 1 164 ? -42.666 -8.590 65.049 1.00 45.97 164 MET A O 1
ATOM 1310 N N . THR A 1 165 ? -42.248 -6.417 64.878 1.00 46.16 165 THR A N 1
ATOM 1311 C CA . THR A 1 165 ? -41.554 -6.324 66.178 1.00 46.16 165 THR A CA 1
ATOM 1312 C C . THR A 1 165 ? -41.875 -4.990 66.841 1.00 46.16 165 THR A C 1
ATOM 1314 O O . THR A 1 165 ? -41.048 -4.082 66.906 1.00 46.16 165 THR A O 1
ATOM 1317 N N . GLN A 1 166 ? -43.112 -4.853 67.324 1.00 45.66 166 GLN A N 1
ATOM 1318 C CA . GLN A 1 166 ? -43.386 -3.936 68.427 1.00 45.66 166 GLN A CA 1
ATOM 1319 C C . GLN A 1 166 ? -42.936 -4.605 69.732 1.00 45.66 166 GLN A C 1
ATOM 1321 O O . GLN A 1 166 ? -43.276 -5.753 69.987 1.00 45.66 166 GLN A O 1
ATOM 1326 N N . GLN A 1 167 ? -42.218 -3.828 70.547 1.00 45.00 167 GLN A N 1
ATOM 1327 C CA . GLN A 1 167 ? -41.732 -4.109 71.906 1.00 45.00 167 GLN A CA 1
ATOM 1328 C C . GLN A 1 167 ? -40.410 -4.877 72.053 1.00 45.00 167 GLN A C 1
ATOM 1330 O O . GLN A 1 167 ? -40.369 -6.008 72.511 1.00 45.00 167 GLN A O 1
ATOM 1335 N N . SER A 1 168 ? -39.301 -4.161 71.858 1.00 35.81 168 SER A N 1
ATOM 1336 C CA . SER A 1 168 ? -38.295 -4.001 72.922 1.00 35.81 168 SER A CA 1
ATOM 1337 C C . SER A 1 168 ? -37.317 -2.890 72.536 1.00 35.81 168 SER A C 1
ATOM 1339 O O . SER A 1 168 ? -36.677 -2.951 71.489 1.00 35.81 168 SER A O 1
ATOM 1341 N N . LYS A 1 169 ? -37.241 -1.847 73.369 1.00 46.00 169 LYS A N 1
ATOM 1342 C CA . LYS A 1 169 ? -36.332 -0.702 73.220 1.00 46.00 169 LYS A CA 1
ATOM 1343 C C . LYS A 1 169 ? -34.873 -1.177 73.230 1.00 46.00 169 LYS A C 1
ATOM 1345 O O . LYS A 1 169 ? -34.432 -1.707 74.243 1.00 46.00 169 LYS A O 1
ATOM 1350 N N . LEU A 1 170 ? -34.120 -0.902 72.166 1.00 39.44 170 LEU A N 1
ATOM 1351 C CA . LEU A 1 170 ? -32.651 -0.930 72.142 1.00 39.44 170 LEU A CA 1
ATOM 1352 C C . LEU A 1 170 ? -32.137 0.284 71.338 1.00 39.44 170 LEU A C 1
ATOM 1354 O O . LEU A 1 170 ? -32.825 0.725 70.414 1.00 39.44 170 LEU A O 1
ATOM 1358 N N . PRO A 1 171 ? -30.987 0.877 71.720 1.00 45.25 171 PRO A N 1
ATOM 1359 C CA . PRO A 1 171 ? -30.520 2.170 71.212 1.00 45.25 171 PRO A CA 1
ATOM 1360 C C . PRO A 1 171 ? -30.113 2.094 69.730 1.00 45.25 171 PRO A C 1
ATOM 1362 O O . PRO A 1 171 ? -29.885 0.995 69.217 1.00 45.25 171 PRO A O 1
ATOM 1365 N N . PRO A 1 172 ? -30.011 3.239 69.022 1.00 46.12 172 PRO A N 1
ATOM 1366 C CA . PRO A 1 172 ? -29.780 3.259 67.583 1.00 46.12 172 PRO A CA 1
ATOM 1367 C C . PRO A 1 172 ? -28.383 2.722 67.273 1.00 46.12 172 PRO A C 1
ATOM 1369 O O . PRO A 1 172 ? -27.376 3.424 67.359 1.00 46.12 172 PRO A O 1
ATOM 1372 N N . ARG A 1 173 ? -28.319 1.446 66.899 1.00 47.19 173 ARG A N 1
ATOM 1373 C CA . ARG A 1 173 ? -27.133 0.859 66.293 1.00 47.19 173 ARG A CA 1
ATOM 1374 C C . ARG A 1 173 ? -27.006 1.485 64.908 1.00 47.19 173 ARG A C 1
ATOM 1376 O O . ARG A 1 173 ? -27.769 1.143 64.009 1.00 47.19 173 ARG A O 1
ATOM 1383 N N . GLN A 1 174 ? -26.071 2.425 64.764 1.00 46.09 174 GLN A N 1
ATOM 1384 C CA . GLN A 1 174 ? -25.627 2.923 63.466 1.00 46.09 174 GLN A CA 1
ATOM 1385 C C . GLN A 1 174 ? -25.281 1.707 62.604 1.00 46.09 174 GLN A C 1
ATOM 1387 O O . GLN A 1 174 ? -24.274 1.031 62.824 1.00 46.09 174 GLN A O 1
ATOM 1392 N N . GLN A 1 175 ? -26.165 1.380 61.663 1.00 48.75 175 GLN A N 1
ATOM 1393 C CA . GLN A 1 175 ? -25.828 0.492 60.571 1.00 48.75 175 GLN A CA 1
ATOM 1394 C C . GLN A 1 175 ? -24.887 1.290 59.683 1.00 48.75 175 GLN A C 1
ATOM 1396 O O . GLN A 1 175 ? -25.308 2.039 58.804 1.00 48.75 175 GLN A O 1
ATOM 1401 N N . LEU A 1 176 ? -23.595 1.154 59.959 1.00 47.22 176 LEU A N 1
ATOM 1402 C CA . LEU A 1 176 ? -22.571 1.397 58.968 1.00 47.22 176 LEU A CA 1
ATOM 1403 C C . LEU A 1 176 ? -22.798 0.327 57.895 1.00 47.22 176 LEU A C 1
ATOM 1405 O O . LEU A 1 176 ? -22.258 -0.775 57.975 1.00 47.22 176 LEU A O 1
ATOM 1409 N N . MET A 1 177 ? -23.699 0.609 56.947 1.00 38.06 177 MET A N 1
ATOM 1410 C CA . MET A 1 177 ? -23.685 -0.113 55.685 1.00 38.06 177 MET A CA 1
ATOM 1411 C C . MET A 1 177 ? -22.256 0.027 55.162 1.00 38.06 177 MET A C 1
ATOM 1413 O O . MET A 1 177 ? -21.741 1.152 55.140 1.00 38.06 177 MET A O 1
ATOM 1417 N N . PRO A 1 178 ? -21.591 -1.060 54.749 1.00 45.09 178 PRO A N 1
ATOM 1418 C CA . PRO A 1 178 ? -20.457 -0.909 53.867 1.00 45.09 178 PRO A CA 1
ATOM 1419 C C . PRO A 1 178 ? -20.996 -0.132 52.669 1.00 45.09 178 PRO A C 1
ATOM 1421 O O . PRO A 1 178 ? -21.827 -0.638 51.915 1.00 45.09 178 PRO A O 1
ATOM 1424 N N . GLN A 1 179 ? -20.596 1.132 52.544 1.00 43.03 179 GLN A N 1
ATOM 1425 C CA . GLN A 1 179 ? -20.652 1.832 51.276 1.00 43.03 179 GLN A CA 1
ATOM 1426 C C . GLN A 1 179 ? -19.783 0.984 50.352 1.00 43.03 179 GLN A C 1
ATOM 1428 O O . GLN A 1 179 ? -18.563 1.130 50.326 1.00 43.03 179 GLN A O 1
ATOM 1433 N N . ILE A 1 180 ? -20.397 0.038 49.637 1.00 53.00 180 ILE A N 1
ATOM 1434 C CA . ILE A 1 180 ? -19.835 -0.401 48.373 1.00 53.00 180 ILE A CA 1
ATOM 1435 C C . ILE A 1 180 ? -19.885 0.866 47.548 1.00 53.00 180 ILE A C 1
ATOM 1437 O O . ILE A 1 180 ? -20.937 1.278 47.063 1.00 53.00 180 ILE A O 1
ATOM 1441 N N . GLN A 1 181 ? -18.748 1.548 47.534 1.00 45.84 181 GLN A N 1
ATOM 1442 C CA . GLN A 1 181 ? -18.528 2.737 46.758 1.00 45.84 181 GLN A CA 1
ATOM 1443 C C . GLN A 1 181 ? -18.623 2.291 45.302 1.00 45.84 181 GLN A C 1
ATOM 1445 O O . GLN A 1 181 ? -17.629 1.938 44.677 1.00 45.84 181 GLN A O 1
ATOM 1450 N N . PHE A 1 182 ? -19.845 2.264 44.769 1.00 57.19 182 PHE A N 1
ATOM 1451 C CA . PHE A 1 182 ? -20.071 2.367 43.343 1.00 57.19 182 PHE A CA 1
ATOM 1452 C C . PHE A 1 182 ? -19.545 3.746 42.970 1.00 57.19 182 PHE A C 1
ATOM 1454 O O . PHE A 1 182 ? -20.243 4.757 43.045 1.00 57.19 182 PHE A O 1
ATOM 1461 N N . GLN A 1 183 ? -18.249 3.799 42.673 1.00 59.53 183 GLN A N 1
ATOM 1462 C CA . GLN A 1 183 ? -17.680 4.922 41.963 1.00 59.53 183 GLN A CA 1
ATOM 1463 C C . GLN A 1 183 ? -18.476 5.026 40.664 1.00 59.53 183 GLN A C 1
ATOM 1465 O O . GLN A 1 183 ? -18.549 4.039 39.928 1.00 59.53 183 GLN A O 1
ATOM 1470 N N . PRO A 1 184 ? -19.142 6.163 40.400 1.00 53.16 184 PRO A N 1
ATOM 1471 C CA . PRO A 1 184 ? -19.926 6.288 39.192 1.00 53.16 184 PRO A CA 1
ATOM 1472 C C . PRO A 1 184 ? -18.968 6.075 38.025 1.00 53.16 184 PRO A C 1
ATOM 1474 O O . PRO A 1 184 ? -17.925 6.728 37.952 1.00 53.16 184 PRO A O 1
ATOM 1477 N N . ALA A 1 185 ? -19.321 5.176 37.108 1.00 60.50 185 ALA A N 1
ATOM 1478 C CA . ALA A 1 185 ? -18.570 4.916 35.879 1.00 60.50 185 ALA A CA 1
ATOM 1479 C C . ALA A 1 185 ? -18.231 6.212 35.104 1.00 60.50 185 ALA A C 1
ATOM 1481 O O . ALA A 1 185 ? -17.279 6.250 34.328 1.00 60.50 185 ALA A O 1
ATOM 1482 N N . GLN A 1 186 ? -18.948 7.308 35.380 1.00 62.78 186 GLN A N 1
ATOM 1483 C CA . GLN A 1 186 ? -18.643 8.660 34.918 1.00 62.78 186 GLN A CA 1
ATOM 1484 C C . GLN A 1 186 ? -17.250 9.171 35.314 1.00 62.78 186 GLN A C 1
ATOM 1486 O O . GLN A 1 186 ? -16.627 9.846 34.504 1.00 62.78 186 GLN A O 1
ATOM 1491 N N . LEU A 1 187 ? -16.715 8.842 36.496 1.00 64.50 187 LEU A N 1
ATOM 1492 C CA . LEU A 1 187 ? -15.376 9.289 36.914 1.00 64.50 187 LEU A CA 1
ATOM 1493 C C . LEU A 1 187 ? -14.278 8.551 36.128 1.00 64.50 187 LEU A C 1
ATOM 1495 O O . LEU A 1 187 ? -13.292 9.156 35.707 1.00 64.50 187 LEU A O 1
ATOM 1499 N N . GLN A 1 188 ? -14.491 7.262 35.843 1.00 67.94 188 GLN A N 1
ATOM 1500 C CA . GLN A 1 188 ? -13.595 6.484 34.986 1.00 67.94 188 GLN A CA 1
ATOM 1501 C C . GLN A 1 188 ? -13.690 6.929 33.517 1.00 67.94 188 GLN A C 1
ATOM 1503 O O . GLN A 1 188 ? -12.665 7.057 32.846 1.00 67.94 188 GLN A O 1
ATOM 1508 N N . GLN A 1 189 ? -14.894 7.262 33.035 1.00 71.56 189 GLN A N 1
ATOM 1509 C CA . GLN A 1 189 ? -15.090 7.829 31.700 1.00 71.56 189 GLN A CA 1
ATOM 1510 C C . GLN A 1 189 ? -14.464 9.232 31.578 1.00 71.56 189 GLN A C 1
ATOM 1512 O O . GLN A 1 189 ? -13.778 9.503 30.593 1.00 71.56 189 GLN A O 1
ATOM 1517 N N . GLN A 1 190 ? -14.595 10.092 32.592 1.00 70.56 190 GLN A N 1
ATOM 1518 C CA . GLN A 1 190 ? -14.004 11.436 32.616 1.00 70.56 190 GLN A CA 1
ATOM 1519 C C . GLN A 1 190 ? -12.468 11.390 32.655 1.00 70.56 190 GLN A C 1
ATOM 1521 O O . GLN A 1 190 ? -11.817 12.107 31.895 1.00 70.56 190 GLN A O 1
ATOM 1526 N N . MET A 1 191 ? -11.884 10.475 33.437 1.00 63.72 191 MET A N 1
ATOM 1527 C CA . MET A 1 191 ? -10.442 10.196 33.406 1.00 63.72 191 MET A CA 1
ATOM 1528 C C . MET A 1 191 ? -9.979 9.690 32.029 1.00 63.72 191 MET A C 1
ATOM 1530 O O . MET A 1 191 ? -8.917 10.086 31.549 1.00 63.72 191 MET A O 1
ATOM 1534 N N . SER A 1 192 ? -10.776 8.851 31.355 1.00 69.50 192 SER A N 1
ATOM 1535 C CA . SER A 1 192 ? -10.438 8.349 30.013 1.00 69.50 192 SER A CA 1
ATOM 1536 C C . SER A 1 192 ? -10.497 9.439 28.932 1.00 69.50 192 SER A C 1
ATOM 1538 O O . SER A 1 192 ? -9.625 9.495 28.063 1.00 69.50 192 SER A O 1
ATOM 1540 N N . LEU A 1 193 ? -11.465 10.360 29.024 1.00 67.62 193 LEU A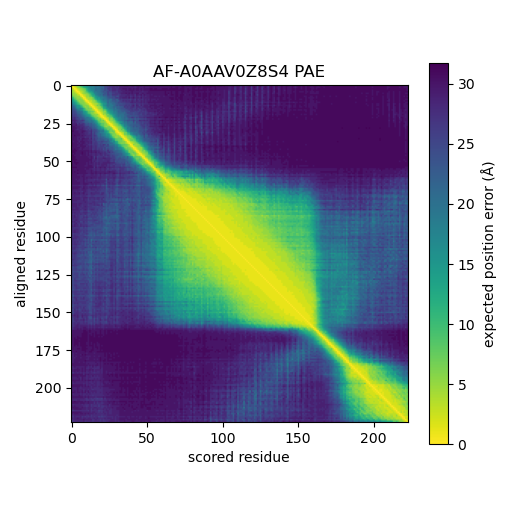 N 1
ATOM 1541 C CA . LEU A 1 193 ? -11.603 11.512 28.128 1.00 67.62 193 LEU A CA 1
ATOM 1542 C C . LEU A 1 193 ? -10.463 12.522 28.327 1.00 67.62 193 LEU A C 1
ATOM 1544 O O . LEU A 1 193 ? -9.986 13.095 27.349 1.00 67.62 193 LEU A O 1
ATOM 1548 N N . GLN A 1 194 ? -9.962 12.688 29.556 1.00 71.50 194 GLN A N 1
ATOM 1549 C CA . GLN A 1 194 ? -8.818 13.561 29.835 1.00 71.50 194 GLN A CA 1
ATOM 1550 C C . GLN A 1 194 ? -7.475 12.988 29.342 1.00 71.50 194 GLN A C 1
ATOM 1552 O O . GLN A 1 194 ? -6.562 13.754 29.039 1.00 71.50 194 GLN A O 1
ATOM 1557 N N . GLN A 1 195 ? -7.349 11.663 29.188 1.00 67.88 195 GLN A N 1
ATOM 1558 C CA . GLN A 1 195 ? -6.133 11.035 28.648 1.00 67.88 195 GLN A CA 1
ATOM 1559 C C . GLN A 1 195 ? -6.058 10.987 27.111 1.00 67.88 195 GLN A C 1
ATOM 1561 O O . GLN A 1 195 ? -4.971 10.787 26.563 1.00 67.88 195 GLN A O 1
ATOM 1566 N N . GLN A 1 196 ? -7.165 11.205 26.391 1.00 69.12 196 GLN A N 1
ATOM 1567 C CA . GLN A 1 196 ? -7.164 11.237 24.922 1.00 69.12 196 GLN A CA 1
ATOM 1568 C C . GLN A 1 196 ? -6.178 12.241 24.289 1.00 69.12 196 GLN A C 1
ATOM 1570 O O . GLN A 1 196 ? -5.440 11.823 23.391 1.00 69.12 196 GLN A O 1
ATOM 1575 N N . PRO A 1 197 ? -6.084 13.516 24.725 1.00 66.06 197 PRO A N 1
ATOM 1576 C CA . PRO A 1 197 ? -5.148 14.461 24.113 1.00 66.06 197 PRO A CA 1
ATOM 1577 C C . PRO A 1 197 ? -3.682 14.030 24.268 1.00 66.06 197 PRO A C 1
ATOM 1579 O O . PRO A 1 197 ? -2.904 14.194 23.329 1.00 66.06 197 PRO A O 1
ATOM 1582 N N . ASN A 1 198 ? -3.316 13.398 25.389 1.00 70.75 198 ASN A N 1
ATOM 1583 C CA . ASN A 1 198 ? -1.957 12.891 25.608 1.00 70.75 198 ASN A CA 1
ATOM 1584 C C . ASN A 1 198 ? -1.634 11.685 24.713 1.00 70.75 198 ASN A C 1
ATOM 1586 O O . ASN A 1 198 ? -0.539 11.614 24.155 1.00 70.75 198 ASN A O 1
ATOM 1590 N N . ARG A 1 199 ? -2.590 10.767 24.504 1.00 75.94 199 ARG A N 1
ATOM 1591 C CA . ARG A 1 199 ? -2.400 9.641 23.570 1.00 75.94 199 ARG A CA 1
ATOM 1592 C C . ARG A 1 199 ? -2.261 10.102 22.125 1.00 75.94 199 ARG A C 1
ATOM 1594 O O . ARG A 1 199 ? -1.379 9.616 21.421 1.00 75.94 199 ARG A O 1
ATOM 1601 N N . LEU A 1 200 ? -3.081 11.056 21.687 1.00 74.06 200 LEU A N 1
ATOM 1602 C CA . LEU A 1 200 ? -2.988 11.607 20.333 1.00 74.06 200 LEU A CA 1
ATOM 1603 C C . LEU A 1 200 ? -1.660 12.349 20.114 1.00 74.06 200 LEU A C 1
ATOM 1605 O O . LEU A 1 200 ? -1.046 12.203 19.055 1.00 74.06 200 LEU A O 1
ATOM 1609 N N . GLN A 1 201 ? -1.160 13.074 21.121 1.00 78.38 201 GLN A N 1
ATOM 1610 C CA . GLN A 1 201 ? 0.167 13.699 21.061 1.00 78.38 201 GLN A CA 1
ATOM 1611 C C . GLN A 1 201 ? 1.300 12.671 20.960 1.00 78.38 201 GLN A C 1
ATOM 1613 O O . GLN A 1 201 ? 2.208 12.848 20.147 1.00 78.38 201 GLN A O 1
ATOM 1618 N N . GLN A 1 202 ? 1.238 11.582 21.731 1.00 76.44 202 GLN A N 1
ATOM 1619 C CA . GLN A 1 202 ? 2.265 10.536 21.719 1.00 76.44 202 GLN A CA 1
ATOM 1620 C C . GLN A 1 202 ? 2.293 9.757 20.395 1.00 76.44 202 GLN A C 1
ATOM 1622 O O . GLN A 1 202 ? 3.373 9.477 19.865 1.00 76.44 202 GLN A O 1
ATOM 1627 N N . ILE A 1 203 ? 1.119 9.469 19.822 1.00 79.19 203 ILE A N 1
ATOM 1628 C CA . ILE A 1 203 ? 0.999 8.861 18.489 1.00 79.19 203 ILE A CA 1
ATOM 1629 C C . ILE A 1 203 ? 1.581 9.803 17.432 1.00 79.19 203 ILE A C 1
ATOM 1631 O O . ILE A 1 203 ? 2.371 9.370 16.598 1.00 79.19 203 ILE A O 1
ATOM 1635 N N . THR A 1 204 ? 1.262 11.099 17.497 1.00 79.19 204 THR A N 1
ATOM 1636 C CA . THR A 1 204 ? 1.774 12.091 16.539 1.00 79.19 204 THR A CA 1
ATOM 1637 C C . THR A 1 204 ? 3.297 12.229 16.631 1.00 79.19 204 THR A C 1
ATOM 1639 O O . THR A 1 204 ? 3.968 12.228 15.602 1.00 79.19 204 THR A O 1
ATOM 1642 N N . GLN A 1 205 ? 3.871 12.276 17.839 1.00 79.19 205 GLN A N 1
ATOM 1643 C CA . GLN A 1 205 ? 5.330 12.288 18.009 1.00 79.19 205 GLN A CA 1
ATOM 1644 C C . GLN A 1 205 ? 5.989 11.004 17.490 1.00 79.19 205 GLN A C 1
ATOM 1646 O O . GLN A 1 205 ? 7.020 11.087 16.822 1.00 79.19 205 GLN A O 1
ATOM 1651 N N . SER A 1 206 ? 5.392 9.834 17.737 1.00 81.75 206 SER A N 1
ATOM 1652 C CA . SER A 1 206 ? 5.930 8.560 17.236 1.00 81.75 206 SER A CA 1
ATOM 1653 C C . SER A 1 206 ? 5.885 8.484 15.709 1.00 81.75 206 SER A C 1
ATOM 1655 O O . SER A 1 206 ? 6.874 8.104 15.089 1.00 81.75 206 SER A O 1
ATOM 1657 N N . GLN A 1 207 ? 4.792 8.940 15.090 1.00 79.25 207 GLN A N 1
ATOM 1658 C CA . GLN A 1 207 ? 4.649 9.014 13.631 1.00 79.25 207 GLN A CA 1
ATOM 1659 C C . GLN A 1 207 ? 5.672 9.970 13.000 1.00 79.25 207 GLN A C 1
ATOM 1661 O O . GLN A 1 207 ? 6.287 9.641 11.988 1.00 79.25 207 GLN A O 1
ATOM 1666 N N . VAL A 1 208 ? 5.902 11.144 13.604 1.00 79.25 208 VAL A N 1
ATOM 1667 C CA . VAL A 1 208 ? 6.913 12.107 13.127 1.00 79.25 208 VAL A CA 1
ATOM 1668 C C . VAL A 1 208 ? 8.329 11.542 13.273 1.00 79.25 208 VAL A C 1
ATOM 1670 O O . VAL A 1 208 ? 9.154 11.725 12.377 1.00 79.25 208 VAL A O 1
ATOM 1673 N N . SER A 1 209 ? 8.608 10.829 14.367 1.00 80.62 209 SER A N 1
ATOM 1674 C CA . SER A 1 209 ? 9.894 10.163 14.581 1.00 80.62 209 SER A CA 1
ATOM 1675 C C . SER A 1 209 ? 10.139 9.067 13.538 1.00 80.62 209 SER A C 1
ATOM 1677 O O . SER A 1 209 ? 11.169 9.095 12.868 1.00 80.62 209 SER A O 1
ATOM 1679 N N . HIS A 1 210 ? 9.165 8.177 13.303 1.00 78.19 210 HIS A N 1
ATOM 1680 C CA . HIS A 1 210 ? 9.263 7.146 12.264 1.00 78.19 210 HIS A CA 1
ATOM 1681 C C . HIS A 1 210 ? 9.443 7.737 10.865 1.00 78.19 210 HIS A C 1
ATOM 1683 O O . HIS A 1 210 ? 10.375 7.337 10.171 1.00 78.19 210 HIS A O 1
ATOM 1689 N N . ARG A 1 211 ? 8.678 8.774 10.494 1.00 78.31 211 ARG A N 1
ATOM 1690 C CA . ARG A 1 211 ? 8.865 9.469 9.207 1.00 78.31 211 ARG A CA 1
ATOM 1691 C C . ARG A 1 211 ? 10.264 10.061 9.041 1.00 78.31 211 ARG A C 1
ATOM 1693 O O . ARG A 1 211 ? 10.793 10.088 7.934 1.00 78.31 211 ARG A O 1
ATOM 1700 N N . ASN A 1 212 ? 10.864 10.580 10.112 1.00 72.12 212 ASN A N 1
ATOM 1701 C CA . ASN A 1 212 ? 12.218 11.135 10.059 1.00 72.12 212 ASN A CA 1
ATOM 1702 C C . ASN A 1 212 ? 13.287 10.040 9.951 1.00 72.12 212 ASN A C 1
ATOM 1704 O O . ASN A 1 212 ? 14.301 10.249 9.284 1.00 72.12 212 ASN A O 1
ATOM 1708 N N . THR A 1 213 ? 13.069 8.880 10.570 1.00 74.06 213 THR A N 1
ATOM 1709 C CA . THR A 1 213 ? 13.951 7.716 10.420 1.00 74.06 213 THR A CA 1
ATOM 1710 C C . THR A 1 213 ? 13.853 7.129 9.012 1.00 74.06 213 THR A C 1
ATOM 1712 O O . THR A 1 213 ? 14.883 6.866 8.403 1.00 74.06 213 THR A O 1
ATOM 1715 N N . GLU A 1 214 ? 12.651 7.018 8.444 1.00 72.81 214 GLU A N 1
ATOM 1716 C CA . GLU A 1 214 ? 12.450 6.582 7.054 1.00 72.81 214 GLU A CA 1
ATOM 1717 C C . GLU A 1 214 ? 13.125 7.522 6.055 1.00 72.81 214 GLU A C 1
ATOM 1719 O O . GLU A 1 214 ? 13.834 7.058 5.166 1.00 72.81 214 GLU A O 1
ATOM 1724 N N . LYS A 1 215 ? 12.989 8.843 6.239 1.00 70.94 215 LYS A N 1
ATOM 1725 C CA . LYS A 1 215 ? 13.687 9.836 5.406 1.00 70.94 215 LYS A CA 1
ATOM 1726 C C . LYS A 1 215 ? 15.206 9.689 5.480 1.00 70.94 215 LYS A C 1
ATOM 1728 O O . LYS A 1 215 ? 15.860 9.713 4.445 1.00 70.94 215 LYS A O 1
ATOM 1733 N N . ARG A 1 216 ? 15.768 9.491 6.680 1.00 74.06 216 ARG A N 1
ATOM 1734 C CA . ARG A 1 216 ? 17.213 9.247 6.848 1.00 74.06 216 ARG A CA 1
ATOM 1735 C C . ARG A 1 216 ? 17.664 7.942 6.198 1.00 74.06 216 ARG A C 1
ATOM 1737 O O . ARG A 1 216 ? 18.714 7.924 5.569 1.00 74.06 216 ARG A O 1
ATOM 1744 N N . ASN A 1 217 ? 16.881 6.875 6.324 1.00 71.38 217 ASN A N 1
ATOM 1745 C CA . ASN A 1 217 ? 17.203 5.588 5.712 1.00 71.38 217 ASN A CA 1
ATOM 1746 C C . ASN A 1 217 ? 17.162 5.673 4.177 1.00 71.38 217 ASN A C 1
ATOM 1748 O O . ASN A 1 217 ? 18.047 5.135 3.519 1.00 71.38 217 ASN A O 1
ATOM 1752 N N . PHE A 1 218 ? 16.200 6.408 3.611 1.00 72.19 218 PHE A N 1
ATOM 1753 C CA . PHE A 1 218 ? 16.146 6.684 2.171 1.00 72.19 218 PHE A CA 1
ATOM 1754 C C . PHE A 1 218 ? 17.332 7.522 1.675 1.00 72.19 218 PHE A C 1
ATOM 1756 O O . PHE A 1 218 ? 17.814 7.297 0.570 1.00 72.19 218 PHE A O 1
ATOM 1763 N N . GLU A 1 219 ? 17.816 8.475 2.474 1.00 69.12 219 GLU A N 1
ATOM 1764 C CA . GLU A 1 219 ? 18.974 9.308 2.124 1.00 69.12 219 GLU A CA 1
ATOM 1765 C C . GLU A 1 219 ? 20.291 8.512 2.152 1.00 69.12 219 GLU A C 1
ATOM 1767 O O . GLU A 1 219 ? 21.141 8.705 1.288 1.00 69.12 219 GLU A O 1
ATOM 1772 N N . ILE A 1 220 ? 20.434 7.570 3.093 1.00 68.56 220 ILE A N 1
ATOM 1773 C CA . ILE A 1 220 ? 21.603 6.677 3.184 1.00 68.56 220 ILE A CA 1
ATOM 1774 C C . ILE A 1 220 ? 21.656 5.684 2.017 1.00 68.56 220 ILE A C 1
ATOM 1776 O O . ILE A 1 220 ? 22.741 5.410 1.523 1.00 68.56 220 ILE A O 1
ATOM 1780 N N . LEU A 1 221 ? 20.517 5.163 1.546 1.00 60.34 221 LEU A N 1
ATOM 1781 C CA . LEU A 1 221 ? 20.478 4.228 0.408 1.00 60.34 221 LEU A CA 1
ATOM 1782 C C . LEU A 1 221 ? 20.730 4.896 -0.959 1.00 60.34 221 LEU A C 1
ATOM 1784 O O . LEU A 1 221 ? 20.835 4.198 -1.966 1.00 60.34 221 LEU A O 1
ATOM 1788 N N . ARG A 1 222 ? 20.795 6.232 -1.015 1.00 64.94 222 ARG A N 1
ATOM 1789 C CA . ARG A 1 222 ? 20.996 7.010 -2.249 1.00 64.94 222 ARG A CA 1
ATOM 1790 C C . ARG A 1 222 ? 22.461 7.399 -2.509 1.00 64.94 222 ARG A C 1
ATOM 1792 O O . ARG A 1 222 ? 22.727 8.014 -3.542 1.00 64.94 222 ARG A O 1
ATOM 1799 N N . LEU A 1 223 ? 23.364 7.089 -1.575 1.00 51.81 223 LEU A N 1
ATOM 1800 C CA . LEU A 1 223 ? 24.820 7.285 -1.645 1.00 51.81 223 LEU A CA 1
ATOM 1801 C C . LEU A 1 223 ? 25.524 5.947 -1.888 1.00 51.81 223 LEU A C 1
ATOM 1803 O O . LEU A 1 223 ? 26.536 5.965 -2.621 1.00 51.81 223 LEU A O 1
#